Protein AF-S7XR28-F1 (afdb_monomer)

Mean predicted aligned error: 12.22 Å

Radius of gyration: 24.87 Å; Cα contacts (8 Å, |Δi|>4): 225; chains: 1; bounding box: 65×62×61 Å

Nearest PDB structures (foldseek):
  4mj7-assembly1_B  TM=8.129E-01  e=1.538E-07  Saccharomyces cerevisiae S288C
  4mj7-assembly1_A  TM=7.698E-01  e=1.196E-07  Saccharomyces cerevisiae S288C
  7d5s-assembly1_5K  TM=8.522E-01  e=2.331E-05  Saccharomyces cerevisiae S288C
  5yz4-assembly1_A  TM=8.066E-01  e=1.245E-05  Schizosaccharomyces pombe 972h-
  6zqe-assembly1_UX  TM=6.258E-01  e=3.547E-06  Saccharomyces cerevisiae S288C

Foldseek 3Di:
DPPDLLVVLVVVLVCCCPPPVQDPPAEAEEALVLLVVCLVLVPDPVQVCSSNVHHYQAEYEPQRVVVSLVVVLPVVVVVVVVVVVVVVPVPDDDDDDDDDDDDDDDDDDDDDDDDDDDDDDDDDDDDDDDDDPDDPPVVVVVSNVVSVVVLVVRVCSVRYHYDYDDDDPDDSLVVVCVVCDQANPVNYAYEDADPVSVVVCLVGAFHWYWYCDPNDIHIHTDHDPPD

Organism: Spraguea lophii (strain 42_110) (NCBI:txid1358809)

pLDDT: mean 80.05, std 19.62, range [37.62, 98.31]

Structure (mmCIF, N/CA/C/O backbone):
data_AF-S7XR28-F1
#
_entry.id   AF-S7XR28-F1
#
loop_
_atom_site.group_PDB
_atom_site.id
_atom_site.type_symbol
_atom_site.label_atom_id
_atom_site.label_alt_id
_atom_site.label_comp_id
_atom_site.label_asym_id
_atom_site.label_entity_id
_atom_site.label_seq_id
_atom_site.pdbx_PDB_ins_code
_atom_site.Cartn_x
_atom_site.Cartn_y
_atom_site.Cartn_z
_atom_site.occupancy
_atom_site.B_iso_or_equiv
_atom_site.auth_seq_id
_atom_site.auth_comp_id
_atom_site.auth_asym_id
_atom_site.auth_atom_id
_atom_site.pdbx_PDB_model_num
ATOM 1 N N . MET A 1 1 ? -21.502 20.217 -9.660 1.00 60.03 1 MET A N 1
ATOM 2 C CA . MET A 1 1 ? -21.736 18.873 -9.069 1.00 60.03 1 MET A CA 1
ATOM 3 C C . MET A 1 1 ? -20.412 18.122 -8.922 1.00 60.03 1 MET A C 1
ATOM 5 O O . MET A 1 1 ? -19.723 17.939 -9.918 1.00 60.03 1 MET A O 1
ATOM 9 N N . ARG A 1 2 ? -20.015 17.695 -7.711 1.00 62.03 2 ARG A N 1
ATOM 10 C CA . ARG A 1 2 ? -18.803 16.867 -7.526 1.00 62.03 2 ARG A CA 1
ATOM 11 C C . ARG A 1 2 ? -19.059 15.470 -8.099 1.00 62.03 2 ARG A C 1
ATOM 13 O O . ARG A 1 2 ? -20.014 14.808 -7.703 1.00 62.03 2 ARG A O 1
ATOM 20 N N . ALA A 1 3 ? -18.224 15.016 -9.032 1.00 70.56 3 ALA A N 1
ATOM 21 C CA . ALA A 1 3 ? -18.349 13.674 -9.593 1.00 70.56 3 ALA A CA 1
ATOM 22 C C . ALA A 1 3 ? -18.268 12.607 -8.484 1.00 70.56 3 ALA A C 1
ATOM 24 O O . ALA A 1 3 ? -17.429 12.683 -7.586 1.00 70.56 3 ALA A O 1
ATOM 25 N N . ASN A 1 4 ? -19.133 11.592 -8.556 1.00 87.69 4 ASN A N 1
ATOM 26 C CA . ASN A 1 4 ? -19.178 10.521 -7.564 1.00 87.69 4 ASN A CA 1
ATOM 27 C C . ASN A 1 4 ? -17.846 9.739 -7.563 1.00 87.69 4 ASN A C 1
ATOM 29 O O . ASN A 1 4 ? -17.527 9.043 -8.533 1.00 87.69 4 ASN A O 1
ATOM 33 N N . LYS A 1 5 ? -17.073 9.839 -6.471 1.00 84.06 5 LYS A N 1
ATOM 34 C CA . LYS A 1 5 ? -15.751 9.202 -6.299 1.00 84.06 5 LYS A CA 1
ATOM 35 C C . LYS A 1 5 ? -15.780 7.697 -6.596 1.00 84.06 5 LYS A C 1
ATOM 37 O O . LYS A 1 5 ? -14.865 7.174 -7.226 1.00 84.06 5 LYS A O 1
ATOM 42 N N . LYS A 1 6 ? -16.874 7.008 -6.244 1.00 85.88 6 LYS A N 1
ATOM 43 C CA . LYS A 1 6 ? -17.069 5.578 -6.537 1.00 85.88 6 LYS A CA 1
ATOM 44 C C . LYS A 1 6 ? -17.102 5.307 -8.044 1.00 85.88 6 LYS A C 1
ATOM 46 O O . LYS A 1 6 ? -16.527 4.329 -8.513 1.00 85.88 6 LYS A O 1
ATOM 51 N N . LYS A 1 7 ? -17.737 6.187 -8.827 1.00 90.44 7 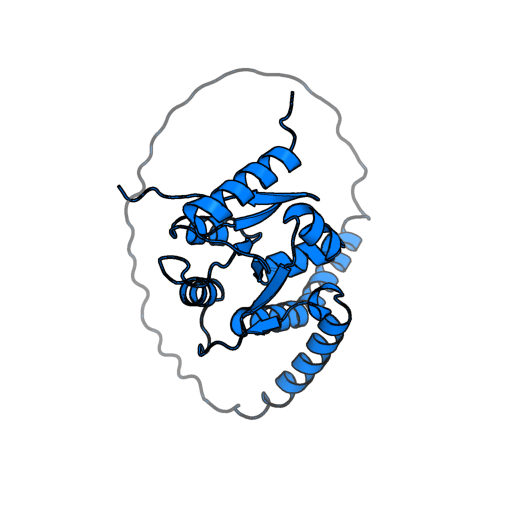LYS A N 1
ATOM 52 C CA . LYS A 1 7 ? -17.776 6.093 -10.298 1.00 90.44 7 LYS A CA 1
ATOM 53 C C . LYS A 1 7 ? -16.380 6.291 -10.894 1.00 90.44 7 LYS A C 1
ATOM 55 O O . LYS A 1 7 ? -16.026 5.574 -11.824 1.00 90.44 7 LYS A O 1
ATOM 60 N N . GLN A 1 8 ? -15.583 7.212 -10.348 1.00 90.06 8 GLN A N 1
ATOM 61 C CA . GLN A 1 8 ? -14.195 7.420 -10.778 1.00 90.06 8 GLN A CA 1
ATOM 62 C C . GLN A 1 8 ? -13.317 6.197 -10.482 1.00 90.06 8 GLN A C 1
ATOM 64 O O . GLN A 1 8 ? -12.656 5.705 -11.393 1.00 90.06 8 GLN A O 1
ATOM 69 N N . ALA A 1 9 ? -13.383 5.652 -9.263 1.00 89.50 9 ALA A N 1
ATOM 70 C CA . ALA A 1 9 ? -12.661 4.434 -8.896 1.00 89.50 9 ALA A CA 1
ATOM 71 C C . ALA A 1 9 ? -13.036 3.254 -9.809 1.00 89.50 9 ALA A C 1
ATOM 73 O O . ALA A 1 9 ? -12.156 2.596 -10.352 1.00 89.50 9 ALA A O 1
ATOM 74 N N . ASN A 1 10 ? -14.331 3.054 -10.085 1.00 91.94 10 ASN A N 1
ATOM 75 C CA . ASN A 1 10 ? -14.788 2.011 -11.009 1.00 91.94 10 ASN A CA 1
ATOM 76 C C . ASN A 1 10 ? -14.223 2.190 -12.422 1.00 91.94 10 ASN A C 1
ATOM 78 O O . ASN A 1 10 ? -13.729 1.230 -13.003 1.00 91.94 10 ASN A O 1
ATOM 82 N N . LYS A 1 11 ? -14.251 3.416 -12.963 1.00 93.31 11 LYS A N 1
ATOM 83 C CA . LYS A 1 11 ? -13.662 3.710 -14.278 1.00 93.31 11 LYS A CA 1
ATOM 84 C C . LYS A 1 11 ? -12.167 3.387 -14.307 1.00 93.31 11 LYS A C 1
ATOM 86 O O . LYS A 1 11 ? -11.684 2.855 -15.302 1.00 93.31 11 LYS A O 1
ATOM 91 N N . LEU A 1 12 ? -11.438 3.701 -13.236 1.00 92.94 12 LEU A N 1
ATOM 92 C CA . LEU A 1 12 ? -10.014 3.381 -13.124 1.00 92.94 12 LEU A CA 1
ATOM 93 C C . LEU A 1 12 ? -9.772 1.873 -13.042 1.00 92.94 12 LEU A C 1
ATOM 95 O O . LEU A 1 12 ? -8.905 1.375 -13.747 1.00 92.94 12 LEU A O 1
ATOM 99 N N . LEU A 1 13 ? -10.566 1.134 -12.267 1.00 93.69 13 LEU A N 1
ATOM 100 C CA . LEU A 1 13 ? -10.465 -0.326 -12.193 1.00 93.69 13 LEU A CA 1
ATOM 101 C C . LEU A 1 13 ? -10.760 -0.991 -13.538 1.00 93.69 13 LEU A C 1
ATOM 103 O O . LEU A 1 13 ? -10.038 -1.900 -13.931 1.00 93.69 13 LEU A O 1
ATOM 107 N N . THR A 1 14 ? -11.763 -0.517 -14.280 1.00 94.25 14 THR A N 1
ATOM 108 C CA . THR A 1 14 ? -12.022 -0.996 -15.645 1.00 94.25 14 THR A CA 1
ATOM 109 C C . THR A 1 14 ? -10.825 -0.726 -16.556 1.00 94.25 14 THR A C 1
ATOM 111 O O . THR A 1 14 ? -10.405 -1.618 -17.286 1.00 94.25 14 THR A O 1
ATOM 114 N N . LYS A 1 15 ? -10.211 0.464 -16.474 1.00 93.25 15 LYS A N 1
ATOM 115 C CA . LYS A 1 15 ? -8.981 0.768 -17.225 1.00 93.25 15 LYS A CA 1
ATOM 116 C C . LYS A 1 15 ? -7.821 -0.151 -16.833 1.00 93.25 15 LYS A C 1
ATOM 118 O O . LYS A 1 15 ? -7.116 -0.608 -17.721 1.00 93.25 15 LYS A O 1
ATOM 123 N N . LEU A 1 16 ? -7.640 -0.440 -15.543 1.00 93.12 16 LEU A N 1
ATOM 124 C CA . LEU A 1 16 ? -6.599 -1.354 -15.055 1.00 93.12 16 LEU A CA 1
ATOM 125 C C . LEU A 1 16 ? -6.784 -2.778 -15.574 1.00 93.12 16 LEU A C 1
ATOM 127 O O . LEU A 1 16 ? -5.810 -3.405 -15.981 1.00 93.12 16 LEU A O 1
ATOM 131 N N . LYS A 1 17 ? -8.028 -3.266 -15.584 1.00 93.69 17 LYS A N 1
ATOM 132 C CA . LYS A 1 17 ? -8.375 -4.583 -16.124 1.00 93.69 17 LYS A CA 1
ATOM 133 C C . LY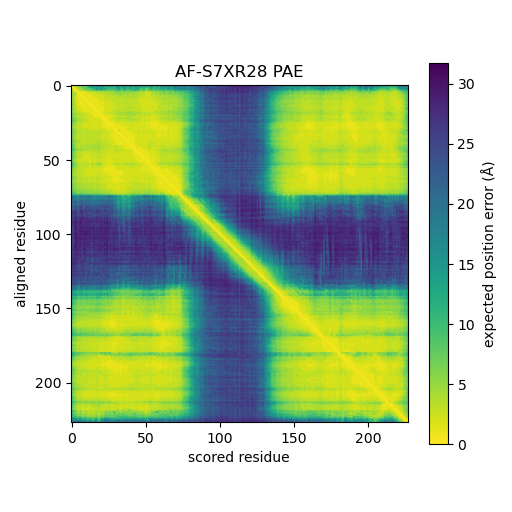S A 1 17 ? -8.088 -4.664 -17.622 1.00 93.69 17 LYS A C 1
ATOM 135 O O . LYS A 1 17 ? -7.420 -5.590 -18.049 1.00 93.69 17 LYS A O 1
ATOM 140 N N . LEU A 1 18 ? -8.551 -3.678 -18.395 1.00 93.62 18 LEU A N 1
ATOM 141 C CA . LEU A 1 18 ? -8.471 -3.709 -19.859 1.00 93.62 18 LEU A CA 1
ATOM 142 C C . LEU A 1 18 ? -7.080 -3.389 -20.417 1.00 93.62 18 LEU A C 1
ATOM 144 O O . LEU A 1 18 ? -6.700 -3.942 -21.438 1.00 93.62 18 LEU A O 1
ATOM 148 N N . LYS A 1 19 ? -6.343 -2.455 -19.804 1.00 91.25 19 LYS A N 1
ATOM 149 C CA . LYS A 1 19 ? -5.056 -1.977 -20.345 1.00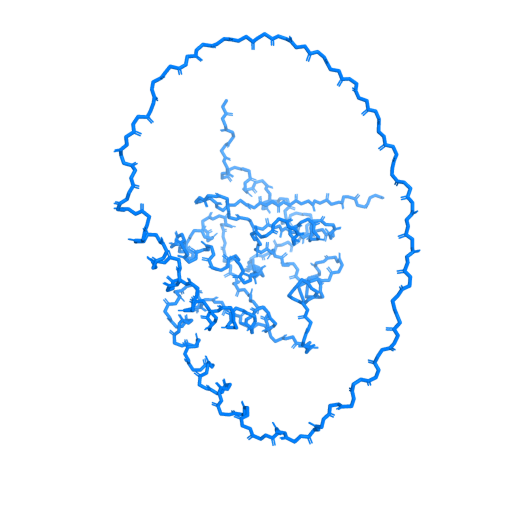 91.25 19 LYS A CA 1
ATOM 150 C C . LYS A 1 19 ? -3.837 -2.629 -19.711 1.00 91.25 19 LYS A C 1
ATOM 152 O O . LYS A 1 19 ? -2.743 -2.528 -20.255 1.00 91.25 19 LYS A O 1
ATOM 157 N N . CYS A 1 20 ? -3.987 -3.166 -18.506 1.00 90.25 20 CYS A N 1
ATOM 158 C CA . CYS A 1 20 ? -2.857 -3.618 -17.709 1.00 90.25 20 CYS A CA 1
ATOM 159 C C . CYS A 1 20 ? -3.062 -5.025 -17.141 1.00 90.25 20 CYS A C 1
ATOM 161 O O . CYS A 1 20 ? -2.244 -5.434 -16.321 1.00 90.25 20 CYS A O 1
ATOM 163 N N . ASP A 1 21 ? -4.105 -5.751 -17.549 1.00 94.12 21 ASP A N 1
ATOM 164 C CA . ASP A 1 21 ? -4.387 -7.141 -17.156 1.00 94.12 21 ASP A CA 1
ATOM 165 C C . ASP A 1 21 ? -4.419 -7.364 -15.639 1.00 94.12 21 ASP A C 1
ATOM 167 O O . ASP A 1 21 ? -3.962 -8.383 -15.121 1.00 94.12 21 ASP A O 1
ATOM 171 N N . PHE A 1 22 ? -4.912 -6.381 -14.883 1.00 95.69 22 PHE A N 1
ATOM 172 C CA . PHE A 1 22 ? -5.090 -6.555 -13.444 1.00 95.69 22 PHE A CA 1
ATOM 173 C C . PHE A 1 22 ? -6.284 -7.467 -13.176 1.00 95.69 22 PHE A C 1
ATOM 175 O O . PHE A 1 22 ? -7.425 -7.095 -13.449 1.00 95.69 22 PHE A O 1
ATOM 182 N N . THR A 1 23 ? -6.038 -8.620 -12.563 1.00 95.38 23 THR A N 1
ATOM 183 C CA . THR A 1 23 ? -7.079 -9.560 -12.140 1.00 95.38 23 THR A CA 1
ATOM 184 C C . THR A 1 23 ? -7.150 -9.660 -10.612 1.00 95.38 23 THR A C 1
ATOM 186 O O . THR A 1 23 ? -6.137 -9.473 -9.930 1.00 95.38 23 THR A O 1
ATOM 189 N N . PRO A 1 24 ? -8.334 -9.936 -10.035 1.00 95.50 24 PRO A N 1
ATOM 190 C CA . PRO A 1 24 ? -8.438 -10.328 -8.634 1.00 95.50 24 PRO A CA 1
ATOM 191 C C . PRO A 1 24 ? -7.684 -11.649 -8.355 1.00 95.50 24 PRO A C 1
ATOM 193 O O . PRO A 1 24 ? -7.636 -12.503 -9.242 1.00 95.50 24 PRO A O 1
ATOM 196 N N . PRO A 1 25 ? -7.129 -11.847 -7.143 1.00 97.31 25 PRO A N 1
ATOM 197 C CA . PRO A 1 25 ? -7.069 -10.877 -6.053 1.00 97.31 25 PRO A CA 1
ATOM 198 C C . PRO A 1 25 ? -6.072 -9.744 -6.349 1.00 97.31 25 PRO A C 1
ATOM 200 O O . PRO A 1 25 ? -4.923 -9.982 -6.727 1.00 97.31 25 PRO A O 1
ATOM 203 N N . PHE A 1 26 ? -6.493 -8.495 -6.136 1.00 97.38 26 PHE A N 1
ATOM 204 C CA . PHE A 1 26 ? -5.641 -7.329 -6.369 1.00 97.38 26 PHE A CA 1
ATOM 205 C C . PHE A 1 26 ? -4.502 -7.295 -5.349 1.00 97.38 26 PHE A C 1
ATOM 207 O O . PHE A 1 26 ? -4.737 -7.308 -4.141 1.00 97.38 26 PHE A O 1
ATOM 214 N N . LYS A 1 27 ? -3.258 -7.228 -5.828 1.00 97.88 27 LYS A N 1
ATOM 215 C CA . LYS A 1 27 ? -2.064 -7.208 -4.976 1.00 97.88 27 LYS A CA 1
ATOM 216 C C . LYS A 1 27 ? -1.755 -5.772 -4.560 1.00 97.88 27 LYS A C 1
ATOM 218 O O . LYS A 1 27 ? -1.250 -4.995 -5.369 1.00 97.88 27 LYS A O 1
ATOM 223 N N . LEU A 1 28 ? -2.062 -5.422 -3.316 1.00 97.94 28 LEU A N 1
ATOM 224 C CA . LEU A 1 28 ? -1.816 -4.097 -2.757 1.00 97.94 28 LEU A CA 1
ATOM 225 C C . LEU A 1 28 ? -0.522 -4.115 -1.938 1.00 97.94 28 LEU A C 1
ATOM 227 O O . LEU A 1 28 ? -0.481 -4.669 -0.843 1.00 97.94 28 LEU A O 1
ATOM 231 N N . LEU A 1 29 ? 0.526 -3.515 -2.491 1.00 98.12 29 LEU A N 1
ATOM 232 C CA . LEU A 1 29 ? 1.837 -3.369 -1.881 1.00 98.12 29 LEU A CA 1
ATOM 233 C C . LEU A 1 29 ? 1.851 -2.119 -0.988 1.00 98.12 29 LEU A C 1
ATOM 235 O O . LEU A 1 29 ? 1.708 -1.003 -1.481 1.00 98.12 29 LEU A O 1
ATOM 239 N N . LEU A 1 30 ? 1.963 -2.311 0.321 1.00 97.75 30 LEU A N 1
ATOM 240 C CA . LEU A 1 30 ? 1.797 -1.276 1.338 1.00 97.75 30 LEU A CA 1
ATOM 241 C C . LEU A 1 30 ? 3.144 -0.719 1.793 1.00 97.75 30 LEU A C 1
ATOM 243 O O . LEU A 1 30 ? 4.063 -1.473 2.112 1.00 97.75 30 LEU A O 1
ATOM 247 N N . TYR A 1 31 ? 3.222 0.603 1.866 1.00 96.75 31 TYR A N 1
ATOM 248 C CA . TYR A 1 31 ? 4.323 1.325 2.490 1.00 96.75 31 TYR A CA 1
ATOM 249 C C . TYR A 1 31 ? 4.075 1.490 4.004 1.00 96.75 31 TYR A C 1
ATOM 251 O O . TYR A 1 31 ? 2.926 1.454 4.456 1.00 96.75 31 TYR A O 1
ATOM 259 N N . SER A 1 32 ? 5.135 1.659 4.800 1.00 95.44 32 SER A N 1
ATOM 260 C CA . SER A 1 32 ? 5.049 1.738 6.272 1.00 95.44 32 SER A CA 1
ATOM 261 C C . SER A 1 32 ? 4.156 2.889 6.759 1.00 95.44 32 SER A C 1
ATOM 263 O O . SER A 1 32 ? 3.255 2.688 7.577 1.00 95.44 32 SER A O 1
ATOM 265 N N . ASP A 1 33 ? 4.334 4.082 6.191 1.00 94.81 33 ASP A N 1
ATOM 266 C CA . ASP A 1 33 ? 3.545 5.287 6.481 1.00 94.81 33 ASP A CA 1
ATOM 267 C C . ASP A 1 33 ? 2.049 5.125 6.155 1.00 94.81 33 ASP A C 1
ATOM 269 O O . ASP A 1 33 ? 1.172 5.642 6.853 1.00 94.81 33 ASP A O 1
ATOM 273 N N . PHE A 1 34 ? 1.741 4.377 5.099 1.00 96.44 34 PHE A N 1
ATOM 274 C CA . PHE A 1 34 ? 0.383 4.104 4.666 1.00 96.44 34 PHE A CA 1
ATOM 275 C C . PHE A 1 34 ? -0.356 3.232 5.685 1.00 96.44 34 PHE A C 1
ATOM 277 O O . PHE A 1 34 ? -1.507 3.528 6.012 1.00 96.44 34 PHE A O 1
ATOM 284 N N . ILE A 1 35 ? 0.313 2.222 6.253 1.00 95.00 35 ILE A N 1
ATOM 285 C CA . ILE A 1 35 ? -0.259 1.375 7.309 1.00 95.00 35 ILE A CA 1
ATOM 286 C C . ILE A 1 35 ? -0.548 2.191 8.570 1.00 95.00 35 ILE A C 1
ATOM 288 O O . ILE A 1 35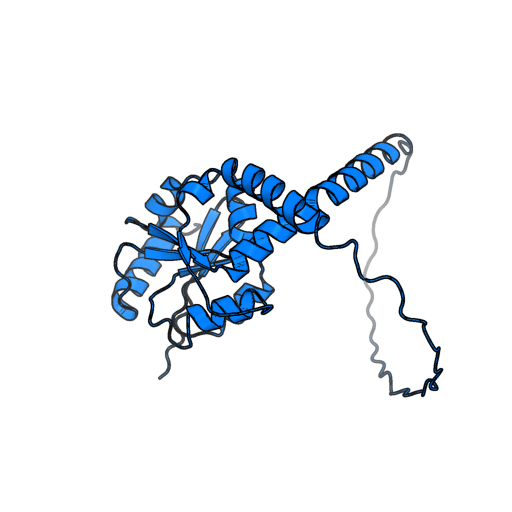 ? -1.658 2.111 9.097 1.00 95.00 35 ILE A O 1
ATOM 292 N N . LEU A 1 36 ? 0.398 3.030 9.008 1.00 93.19 36 LEU A N 1
ATOM 293 C CA . LEU A 1 36 ? 0.197 3.915 10.163 1.00 93.19 36 LEU A CA 1
ATOM 294 C C . LEU A 1 36 ? -1.030 4.808 9.978 1.00 93.19 36 LEU A C 1
ATOM 296 O O . LEU A 1 36 ? -1.849 4.966 10.885 1.00 93.19 36 LEU A O 1
ATOM 300 N N . LYS A 1 37 ? -1.196 5.367 8.777 1.00 94.75 37 LYS A N 1
ATOM 301 C CA . LYS A 1 37 ? -2.326 6.249 8.482 1.00 94.75 37 LYS A CA 1
ATOM 302 C C . LYS A 1 37 ? -3.657 5.500 8.415 1.00 94.75 37 LYS A C 1
ATOM 304 O O . LYS A 1 37 ? -4.670 6.040 8.856 1.00 94.75 37 LYS A O 1
ATOM 309 N N . ILE A 1 38 ? -3.672 4.275 7.888 1.00 95.19 38 ILE A N 1
ATOM 310 C CA . ILE A 1 38 ? -4.860 3.410 7.901 1.00 95.19 38 ILE A CA 1
ATOM 311 C C . ILE A 1 38 ? -5.285 3.099 9.331 1.00 95.19 38 ILE A C 1
ATOM 313 O O . ILE A 1 38 ? -6.469 3.243 9.648 1.00 95.19 38 ILE A O 1
ATOM 317 N N . GLU A 1 39 ? -4.334 2.703 10.176 1.00 92.75 39 GLU A N 1
ATOM 318 C CA . GLU A 1 39 ? -4.610 2.343 11.563 1.00 92.75 39 GLU A CA 1
ATOM 319 C C . GLU A 1 39 ? -5.129 3.548 12.348 1.00 92.75 39 GLU A C 1
ATOM 321 O O . GLU A 1 39 ? -6.183 3.466 12.979 1.00 92.75 39 GLU A O 1
ATOM 326 N N . LYS A 1 40 ? -4.483 4.713 12.198 1.00 92.69 40 LYS A N 1
ATOM 327 C CA . LYS A 1 40 ? -4.943 5.975 12.801 1.00 92.69 40 LYS A CA 1
ATOM 328 C C . LYS A 1 40 ? -6.387 6.315 12.417 1.00 92.69 40 LYS A C 1
ATOM 330 O O . LYS A 1 40 ? -7.121 6.900 13.206 1.00 92.69 40 LYS A O 1
ATOM 335 N N . GLN A 1 41 ? -6.815 5.940 11.212 1.00 94.75 41 GLN A N 1
ATOM 336 C CA . GLN A 1 41 ? -8.173 6.173 10.714 1.00 94.75 41 GLN A CA 1
ATOM 337 C C . GLN A 1 41 ? -9.128 4.993 10.911 1.00 94.75 41 GLN A C 1
ATOM 339 O O . GLN A 1 41 ? -10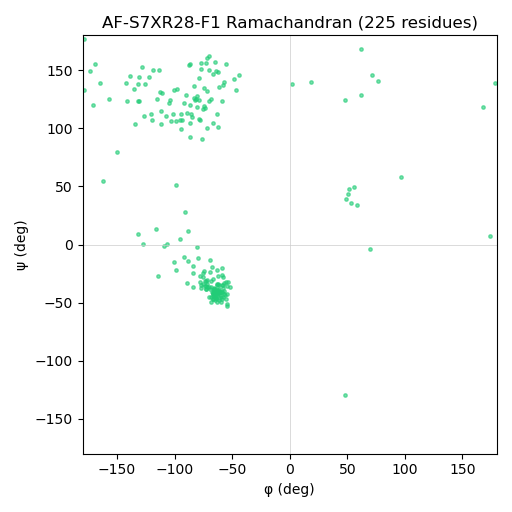.257 5.044 10.414 1.00 94.75 41 GLN A O 1
ATOM 344 N N . LYS A 1 42 ? -8.681 3.929 11.592 1.00 93.94 42 LYS A N 1
ATOM 345 C CA . LYS A 1 42 ? -9.446 2.707 11.870 1.00 93.94 42 LYS A CA 1
ATOM 346 C C . LYS A 1 42 ? -10.122 2.135 10.615 1.00 93.94 42 LYS A C 1
ATOM 348 O O . LYS A 1 42 ? -11.273 1.695 10.656 1.00 93.94 42 LYS A O 1
ATOM 353 N N . LYS A 1 43 ? -9.441 2.174 9.458 1.00 93.75 43 LYS A N 1
ATOM 354 C CA . LYS A 1 43 ? -10.015 1.654 8.205 1.00 93.75 43 LYS A CA 1
ATOM 355 C C . LYS A 1 43 ? -9.996 0.131 8.203 1.00 93.75 43 LYS A C 1
ATOM 357 O O . LYS A 1 43 ? -8.941 -0.492 8.170 1.00 93.75 43 LYS A O 1
ATOM 362 N N . SER A 1 44 ? -11.183 -0.464 8.170 1.00 93.38 44 SER A N 1
ATOM 363 C CA . SER A 1 44 ? -11.341 -1.913 8.064 1.00 93.38 44 SER A CA 1
ATOM 364 C C . SER A 1 44 ? -10.989 -2.430 6.666 1.00 93.38 44 SER A C 1
ATOM 366 O O . SER A 1 44 ? -11.132 -1.718 5.664 1.00 93.38 44 SER A O 1
ATOM 368 N N . LEU A 1 45 ? -10.628 -3.716 6.584 1.00 92.62 45 LEU A N 1
ATOM 369 C CA . LEU A 1 45 ? -10.385 -4.429 5.323 1.00 92.62 45 LEU A CA 1
ATOM 370 C C . LEU A 1 45 ? -11.576 -4.326 4.349 1.00 92.62 45 LEU A C 1
ATOM 372 O O . LEU A 1 45 ? -11.394 -4.254 3.132 1.00 92.62 45 LEU A O 1
ATOM 376 N N . TYR A 1 46 ? -12.799 -4.248 4.882 1.00 93.88 46 TYR A N 1
ATOM 377 C CA . TYR A 1 46 ? -14.023 -4.069 4.100 1.00 93.88 46 TYR A CA 1
ATOM 378 C C . TYR A 1 46 ? -14.005 -2.789 3.252 1.00 93.88 46 TYR A C 1
ATOM 380 O O . TYR A 1 46 ? -14.485 -2.791 2.119 1.00 93.88 46 TYR A O 1
ATOM 388 N N . THR A 1 47 ? -13.386 -1.712 3.750 1.00 93.19 47 THR A N 1
ATOM 389 C CA . THR A 1 47 ? -13.250 -0.451 3.001 1.00 93.19 47 THR A CA 1
ATOM 390 C C . THR A 1 47 ? -12.499 -0.673 1.688 1.00 93.19 47 THR A C 1
ATOM 392 O O . THR A 1 47 ? -12.897 -0.157 0.644 1.00 93.19 47 THR A O 1
ATOM 395 N N . PHE A 1 48 ? -11.445 -1.491 1.722 1.00 93.94 48 PHE A N 1
ATOM 396 C CA . PHE A 1 48 ? -10.688 -1.852 0.532 1.00 93.94 48 PHE A CA 1
ATOM 397 C C . PHE A 1 48 ? -11.535 -2.729 -0.394 1.00 93.94 48 PHE A C 1
ATOM 399 O O . PHE A 1 48 ? -11.678 -2.397 -1.568 1.00 93.94 48 PHE A O 1
ATOM 406 N N . LYS A 1 49 ? -12.175 -3.789 0.122 1.00 93.50 49 LYS A N 1
ATOM 407 C CA . LYS A 1 49 ? -13.041 -4.672 -0.687 1.00 93.50 49 LYS A CA 1
ATOM 408 C C . LYS A 1 49 ? -14.135 -3.892 -1.428 1.00 93.50 49 LYS A C 1
ATOM 410 O O . LYS A 1 49 ? -14.350 -4.107 -2.619 1.00 93.50 49 LYS A O 1
ATOM 415 N N . SER A 1 50 ? -14.764 -2.928 -0.754 1.00 93.19 50 SER A N 1
ATOM 416 C CA . SER A 1 50 ? -15.771 -2.035 -1.342 1.00 93.19 50 SER A CA 1
ATOM 417 C C . SER A 1 50 ? -15.201 -1.139 -2.450 1.00 93.19 50 SER A C 1
ATOM 419 O O . SER A 1 50 ? -15.854 -0.926 -3.476 1.00 93.19 50 SER A O 1
ATOM 421 N N . LEU A 1 51 ? -13.967 -0.648 -2.283 1.00 94.19 51 LEU A N 1
ATOM 422 C CA . LEU A 1 51 ? -13.283 0.171 -3.284 1.00 94.19 51 LEU A CA 1
ATOM 423 C C . LEU A 1 51 ? -12.915 -0.632 -4.539 1.00 94.19 51 LEU A C 1
ATOM 425 O O . LEU A 1 51 ? -13.139 -0.144 -5.644 1.00 94.19 51 LEU A O 1
ATOM 429 N N . PHE A 1 52 ? -12.364 -1.839 -4.377 1.00 94.06 52 PHE A N 1
ATOM 430 C CA . PHE A 1 52 ? -11.856 -2.660 -5.485 1.00 94.06 52 PHE A CA 1
ATOM 431 C C . PHE A 1 52 ? -12.903 -3.584 -6.121 1.00 94.06 52 PHE A C 1
ATOM 433 O O . PHE A 1 52 ? -12.671 -4.089 -7.220 1.00 94.06 52 PHE A O 1
ATOM 440 N N . LYS A 1 53 ? -14.058 -3.786 -5.467 1.00 93.06 53 LYS A N 1
ATOM 441 C CA . LYS A 1 53 ? -15.116 -4.723 -5.893 1.00 93.06 53 LYS A CA 1
ATOM 442 C C . LYS A 1 53 ? -14.572 -6.123 -6.197 1.00 93.06 53 LYS A C 1
ATOM 444 O O . LYS A 1 53 ? -14.896 -6.724 -7.220 1.00 93.06 53 LYS A O 1
ATOM 449 N N . GLY A 1 54 ? -13.689 -6.605 -5.338 1.00 92.75 54 GLY A N 1
ATOM 450 C CA . GLY A 1 54 ? -13.039 -7.896 -5.492 1.00 92.75 54 GLY A CA 1
ATOM 451 C C . GLY A 1 54 ? -12.107 -8.176 -4.329 1.00 92.75 54 GLY A C 1
ATOM 452 O O . GLY A 1 54 ? -11.930 -7.332 -3.443 1.00 92.75 54 GLY A O 1
ATOM 453 N N . ASP A 1 55 ? -11.515 -9.363 -4.352 1.00 95.62 55 ASP A N 1
ATOM 454 C CA . ASP A 1 55 ? -10.557 -9.766 -3.337 1.00 95.62 55 ASP A CA 1
ATOM 455 C C . ASP A 1 55 ? -9.249 -8.999 -3.460 1.00 95.62 55 ASP A C 1
ATOM 457 O O . ASP A 1 55 ? -8.843 -8.550 -4.537 1.00 95.62 55 ASP A O 1
ATOM 461 N N . ILE A 1 56 ? -8.600 -8.822 -2.315 1.00 97.31 56 ILE A N 1
ATOM 462 C CA . ILE A 1 56 ? -7.398 -8.012 -2.178 1.00 97.31 56 ILE A CA 1
ATOM 463 C C . ILE A 1 56 ? -6.417 -8.786 -1.325 1.00 97.31 56 ILE A C 1
ATOM 465 O O . ILE A 1 56 ? -6.769 -9.293 -0.261 1.00 97.31 56 ILE A O 1
ATOM 469 N N . ARG A 1 57 ? -5.176 -8.824 -1.792 1.00 97.94 57 ARG A N 1
ATOM 470 C CA . ARG A 1 57 ? -4.038 -9.364 -1.067 1.00 97.94 57 ARG A CA 1
ATOM 471 C C . ARG A 1 57 ? -3.167 -8.198 -0.626 1.00 97.94 57 ARG A C 1
ATOM 473 O O . ARG A 1 57 ? -2.572 -7.525 -1.468 1.00 97.94 57 ARG A O 1
ATOM 480 N N . LEU A 1 58 ? -3.136 -7.941 0.677 1.00 97.94 58 LEU A N 1
ATOM 481 C CA . LEU A 1 58 ? -2.271 -6.925 1.270 1.00 97.94 58 LEU A CA 1
ATOM 482 C C . LEU A 1 58 ? -0.866 -7.505 1.414 1.00 97.94 58 LEU A C 1
ATOM 484 O O . LEU A 1 58 ? -0.703 -8.594 1.956 1.00 97.94 58 LEU A O 1
ATOM 488 N N . ILE A 1 59 ? 0.139 -6.802 0.907 1.00 98.31 59 ILE A N 1
ATOM 489 C CA . ILE A 1 59 ? 1.526 -7.266 0.880 1.00 98.31 59 ILE A CA 1
ATOM 490 C C . ILE A 1 59 ? 2.415 -6.143 1.399 1.00 98.31 59 ILE A C 1
ATOM 492 O O . ILE A 1 59 ? 2.244 -4.995 1.004 1.00 98.31 59 ILE A O 1
ATOM 496 N N . MET A 1 60 ? 3.400 -6.463 2.229 1.00 97.75 60 MET A N 1
ATOM 497 C CA . MET A 1 60 ? 4.464 -5.538 2.614 1.00 97.75 60 MET A CA 1
ATOM 498 C C . MET A 1 60 ? 5.824 -6.217 2.450 1.00 97.75 60 MET A C 1
ATOM 500 O O . MET A 1 60 ? 5.949 -7.420 2.655 1.00 97.75 60 MET A O 1
ATOM 504 N N . THR A 1 61 ? 6.853 -5.479 2.041 1.00 97.81 61 THR A N 1
ATOM 505 C CA . THR A 1 61 ? 8.207 -6.041 1.910 1.00 97.81 61 THR A CA 1
ATOM 506 C C . THR A 1 61 ? 8.877 -6.190 3.275 1.00 97.81 61 THR A C 1
ATOM 508 O O . THR A 1 61 ? 8.558 -5.454 4.209 1.00 97.81 61 THR A O 1
ATOM 511 N N . LYS A 1 62 ? 9.852 -7.103 3.393 1.00 96.06 62 LYS A N 1
ATOM 512 C CA . LYS A 1 62 ? 10.662 -7.248 4.617 1.00 96.06 62 LYS A CA 1
ATOM 513 C C . LYS A 1 62 ? 11.366 -5.936 5.001 1.00 96.06 62 LYS A C 1
ATOM 515 O O . LYS A 1 62 ? 11.367 -5.586 6.173 1.00 96.06 62 LYS A O 1
ATOM 520 N N . CYS A 1 63 ? 11.895 -5.172 4.038 1.00 96.19 63 CYS A N 1
ATOM 521 C CA . CYS A 1 63 ? 12.511 -3.868 4.323 1.00 96.19 63 CYS A CA 1
ATOM 522 C C . CYS A 1 63 ? 11.508 -2.867 4.924 1.00 96.19 63 CYS A C 1
ATOM 524 O O . CYS A 1 63 ? 11.815 -2.245 5.939 1.00 96.19 63 CYS A O 1
ATOM 526 N N . CYS A 1 64 ? 10.301 -2.752 4.354 1.00 95.75 64 CYS A N 1
ATOM 527 C CA . CYS A 1 64 ? 9.255 -1.880 4.902 1.00 95.75 64 CYS A CA 1
ATOM 528 C C . CYS A 1 64 ? 8.762 -2.350 6.272 1.00 95.75 64 CYS A C 1
ATOM 530 O O . CYS A 1 64 ? 8.548 -1.532 7.160 1.00 95.75 64 CYS A O 1
ATOM 532 N N . TYR A 1 65 ? 8.636 -3.664 6.468 1.00 95.50 65 TYR A N 1
ATOM 533 C CA . TYR A 1 65 ? 8.307 -4.247 7.767 1.00 95.50 65 TYR A CA 1
ATOM 534 C C . TYR A 1 65 ? 9.348 -3.893 8.832 1.00 95.50 65 TYR A C 1
ATOM 536 O O . TYR A 1 65 ? 9.002 -3.396 9.900 1.00 95.50 65 TYR A O 1
ATOM 544 N N . ASN A 1 66 ? 10.630 -4.093 8.526 1.00 93.25 66 ASN A N 1
ATOM 545 C CA . ASN A 1 66 ? 11.720 -3.808 9.452 1.00 93.25 66 ASN A CA 1
ATOM 546 C C . ASN A 1 66 ? 11.783 -2.320 9.800 1.00 93.25 66 ASN A C 1
ATOM 548 O O . ASN A 1 66 ? 11.986 -1.969 10.959 1.00 93.25 66 ASN A O 1
ATOM 552 N N . LYS A 1 67 ? 11.584 -1.432 8.819 1.00 93.12 67 LYS A N 1
ATOM 553 C CA . LYS A 1 67 ? 11.511 0.001 9.107 1.00 93.12 67 LYS A CA 1
ATOM 554 C C . LYS A 1 67 ? 10.299 0.342 9.972 1.00 93.12 67 LYS A C 1
ATOM 556 O O . LYS A 1 67 ? 10.460 1.048 10.958 1.00 93.12 67 LYS A O 1
ATOM 561 N N . PHE A 1 68 ? 9.130 -0.218 9.674 1.00 93.50 68 PHE A N 1
ATOM 562 C CA . PHE A 1 68 ? 7.937 -0.037 10.497 1.00 93.50 68 PHE A CA 1
ATOM 563 C C . PHE A 1 68 ? 8.187 -0.434 11.964 1.00 93.50 68 PHE A C 1
ATOM 565 O O . PHE A 1 68 ? 7.879 0.337 12.868 1.00 93.50 68 PHE A O 1
ATOM 572 N N . ILE A 1 69 ? 8.805 -1.598 12.200 1.00 92.50 69 ILE A N 1
ATOM 573 C CA . ILE A 1 69 ? 9.235 -2.063 13.531 1.00 92.50 69 ILE A CA 1
ATOM 574 C C . ILE A 1 69 ? 10.138 -1.027 14.214 1.00 92.50 69 ILE A C 1
ATOM 576 O O . ILE A 1 69 ? 9.870 -0.627 15.348 1.00 92.50 69 ILE A O 1
ATOM 580 N N . LYS A 1 70 ? 11.182 -0.568 13.509 1.00 90.31 70 LYS A N 1
ATOM 581 C CA . LYS A 1 70 ? 12.147 0.417 14.020 1.00 90.31 70 LYS A CA 1
ATOM 582 C C . LYS A 1 70 ? 11.497 1.768 14.332 1.00 90.31 70 LYS A C 1
ATOM 584 O O . LYS A 1 70 ? 11.890 2.430 15.286 1.00 90.31 70 LYS A O 1
ATOM 589 N N . ASP A 1 71 ? 10.506 2.186 13.553 1.00 89.88 71 ASP A N 1
ATOM 590 C CA . ASP A 1 71 ? 9.795 3.445 13.781 1.00 89.88 71 ASP A CA 1
ATOM 591 C C . ASP A 1 71 ? 8.868 3.340 15.006 1.00 89.88 71 ASP A C 1
ATOM 593 O O . ASP A 1 71 ? 8.796 4.267 15.816 1.00 89.88 71 ASP A O 1
ATOM 597 N N . GLN A 1 72 ? 8.211 2.191 15.203 1.00 89.00 72 GLN A N 1
ATOM 598 C CA . GLN A 1 72 ? 7.365 1.943 16.377 1.00 89.00 72 GLN A CA 1
ATOM 599 C C . GLN A 1 72 ? 8.158 1.824 17.682 1.00 89.00 72 GLN A C 1
ATOM 601 O O . GLN A 1 72 ? 7.660 2.225 18.733 1.00 89.00 72 GLN A O 1
ATOM 606 N N . SER A 1 73 ? 9.392 1.316 17.642 1.00 86.06 73 SER A N 1
ATOM 607 C CA . SER A 1 73 ? 10.233 1.248 18.841 1.00 86.06 73 SER A CA 1
ATOM 608 C C . SER A 1 73 ? 10.740 2.628 19.285 1.00 86.06 73 SER A C 1
ATOM 610 O O . SER A 1 73 ? 10.881 2.871 20.484 1.00 86.06 73 SER A O 1
ATOM 612 N N . LYS A 1 74 ? 10.938 3.563 18.343 1.00 84.56 74 LYS A N 1
ATOM 613 C CA . LYS A 1 74 ? 11.376 4.945 18.618 1.00 84.56 74 LYS A CA 1
ATOM 614 C C . LYS A 1 74 ? 10.255 5.862 19.126 1.00 84.56 74 LYS A C 1
ATOM 616 O O . LYS A 1 74 ? 10.527 6.766 19.918 1.00 84.56 74 LYS A O 1
ATOM 621 N N . GLY A 1 75 ? 9.011 5.638 18.691 1.00 67.88 75 GLY A N 1
ATOM 622 C CA . GLY A 1 75 ? 7.861 6.524 18.940 1.00 67.88 75 GLY A CA 1
ATOM 623 C C . GLY A 1 75 ? 7.534 6.794 20.415 1.00 67.88 75 GLY A C 1
ATOM 624 O O . GLY A 1 75 ? 7.102 7.890 20.753 1.00 67.88 75 GLY A O 1
ATOM 625 N N . ASN A 1 76 ? 7.858 5.872 21.326 1.00 54.84 76 ASN A N 1
ATOM 626 C CA . ASN A 1 76 ? 7.570 6.051 22.756 1.00 54.84 76 ASN A CA 1
ATOM 627 C C . ASN A 1 76 ? 8.414 7.137 23.453 1.00 54.84 76 ASN A C 1
ATOM 629 O O . ASN A 1 76 ? 8.094 7.508 24.581 1.00 54.84 76 ASN A O 1
ATOM 633 N N . LYS A 1 77 ? 9.491 7.641 22.829 1.00 55.91 77 LYS A N 1
ATOM 634 C CA . LYS A 1 77 ? 10.308 8.716 23.424 1.00 55.91 77 LYS A CA 1
ATOM 635 C C . LYS A 1 77 ? 9.812 10.122 23.065 1.00 55.91 77 LYS A C 1
ATOM 637 O O . LYS A 1 77 ? 9.921 11.009 23.901 1.00 55.91 77 LYS A O 1
ATOM 642 N N . LYS A 1 78 ? 9.253 10.338 21.865 1.00 52.34 78 LYS A N 1
ATOM 643 C CA . LYS A 1 78 ? 8.834 11.683 21.416 1.00 52.34 78 LYS A CA 1
ATOM 644 C C . LYS A 1 78 ? 7.445 12.090 21.906 1.00 52.34 78 LYS A C 1
ATOM 646 O O . LYS A 1 78 ? 7.288 13.232 22.322 1.00 52.34 78 LYS A O 1
ATOM 651 N N . ASP A 1 79 ? 6.498 11.154 21.986 1.00 52.09 79 ASP A N 1
ATOM 652 C CA . ASP A 1 79 ? 5.153 11.459 22.501 1.00 52.09 79 ASP A CA 1
ATOM 653 C C . ASP A 1 79 ? 5.162 11.800 24.007 1.00 52.09 79 ASP A C 1
ATOM 655 O O . ASP A 1 79 ? 4.255 12.468 24.491 1.00 52.09 79 ASP A O 1
ATOM 659 N N . LYS A 1 80 ? 6.208 11.415 24.758 1.00 50.34 80 LYS A N 1
ATOM 660 C CA . LYS A 1 80 ? 6.414 11.899 26.137 1.00 50.34 80 LYS A CA 1
ATOM 661 C C . LYS A 1 80 ? 6.869 13.361 26.194 1.00 50.34 80 LYS A C 1
ATOM 663 O O . LYS A 1 80 ? 6.399 14.100 27.049 1.00 50.34 80 LYS A O 1
ATOM 668 N N . ILE A 1 81 ? 7.729 13.786 25.270 1.00 51.66 81 ILE A N 1
ATOM 669 C CA . ILE A 1 81 ? 8.312 15.137 25.270 1.00 51.66 81 ILE A CA 1
ATOM 670 C C . ILE A 1 81 ? 7.303 16.177 24.748 1.00 51.66 81 ILE A C 1
ATOM 672 O O . ILE A 1 81 ? 7.243 17.289 25.266 1.00 51.66 81 ILE A O 1
ATOM 676 N N . GLU A 1 82 ? 6.453 15.832 23.774 1.00 48.53 82 GLU A N 1
ATOM 677 C CA . GLU A 1 82 ? 5.411 16.756 23.287 1.00 48.53 82 GLU A CA 1
ATOM 678 C C . GLU A 1 82 ? 4.224 16.903 24.258 1.00 48.53 82 GLU A C 1
ATOM 680 O O . GLU A 1 82 ? 3.610 17.968 24.314 1.00 48.53 82 GLU A O 1
ATOM 685 N N . VAL A 1 83 ? 3.919 15.889 25.078 1.00 51.81 83 VAL A N 1
ATOM 686 C CA . VAL A 1 83 ? 2.880 16.004 26.121 1.00 51.81 83 VAL A CA 1
ATOM 687 C C . VAL A 1 83 ? 3.370 16.828 27.322 1.00 51.81 83 VAL A C 1
ATOM 689 O O . VAL A 1 83 ? 2.589 17.592 27.886 1.00 51.81 83 VAL A O 1
ATOM 692 N N . GLU A 1 84 ? 4.657 16.762 27.681 1.00 47.72 84 GLU A N 1
ATOM 693 C CA . GLU A 1 84 ? 5.231 17.610 28.741 1.00 47.72 84 GLU A CA 1
ATOM 694 C C . GLU A 1 84 ? 5.393 19.077 28.313 1.00 47.72 84 GLU A C 1
ATOM 696 O O . GLU A 1 84 ? 5.134 19.977 29.112 1.00 47.72 84 GLU A O 1
ATOM 701 N N . ASN A 1 85 ? 5.727 19.345 27.047 1.00 48.06 85 ASN A N 1
ATOM 702 C CA . ASN A 1 85 ? 5.864 20.722 26.563 1.00 48.06 85 ASN A CA 1
ATOM 703 C C . ASN A 1 85 ? 4.514 21.435 26.377 1.00 48.06 85 ASN A C 1
ATOM 705 O O . ASN A 1 85 ? 4.425 22.632 26.639 1.00 48.06 85 ASN A O 1
ATOM 709 N N . ASN A 1 86 ? 3.441 20.719 26.026 1.00 43.28 86 ASN A N 1
ATOM 710 C CA . ASN A 1 86 ? 2.105 21.321 25.920 1.00 43.28 86 ASN A CA 1
ATOM 711 C C . ASN A 1 86 ? 1.454 21.598 27.289 1.00 43.28 86 ASN A C 1
ATOM 713 O O . ASN A 1 86 ? 0.647 22.515 27.399 1.00 43.28 86 ASN A O 1
ATOM 717 N N . ASN A 1 87 ? 1.847 20.885 28.350 1.00 48.38 87 ASN A N 1
ATOM 718 C CA . ASN A 1 87 ? 1.393 21.182 29.715 1.00 48.38 87 ASN A CA 1
ATOM 719 C C . ASN A 1 87 ? 2.142 22.351 30.377 1.00 48.38 87 ASN A C 1
ATOM 721 O O . ASN A 1 87 ? 1.700 22.837 31.413 1.00 48.38 87 ASN A O 1
ATOM 725 N N . LYS A 1 88 ? 3.248 22.827 29.790 1.00 46.38 88 LYS A N 1
ATOM 726 C CA . LYS A 1 88 ? 4.001 23.990 30.291 1.00 46.38 88 LYS A CA 1
ATOM 727 C C . LYS A 1 88 ? 3.559 25.320 29.663 1.00 46.38 88 LYS A C 1
ATOM 729 O O . LYS A 1 88 ? 3.970 26.373 30.132 1.00 46.38 88 LYS A O 1
ATOM 734 N N . ILE A 1 89 ? 2.732 25.267 28.617 1.00 46.47 89 ILE A N 1
ATOM 735 C CA . ILE A 1 89 ? 2.265 26.443 27.862 1.00 46.47 89 ILE A CA 1
ATOM 736 C C . ILE A 1 89 ? 0.839 26.863 28.283 1.00 46.47 89 ILE A C 1
ATOM 738 O O . ILE A 1 89 ? 0.449 27.996 28.052 1.00 46.47 89 ILE A O 1
ATOM 742 N N . ILE A 1 90 ? 0.076 26.019 28.995 1.00 43.91 90 ILE A N 1
ATOM 743 C CA . ILE A 1 90 ? -1.307 26.326 29.444 1.00 43.91 90 ILE A CA 1
ATOM 744 C C . ILE A 1 90 ? -1.333 26.990 30.841 1.00 43.91 90 ILE A C 1
ATOM 746 O O . ILE A 1 90 ? -2.285 26.839 31.599 1.00 43.91 90 ILE A O 1
ATOM 750 N N . SER A 1 91 ? -0.284 27.716 31.234 1.00 47.66 91 SER A N 1
ATOM 751 C CA . SER A 1 91 ? -0.296 28.457 32.508 1.00 47.66 91 SER A CA 1
ATOM 752 C C . SER A 1 91 ? 0.051 29.932 32.405 1.00 47.66 91 SER A C 1
ATOM 754 O O . SER A 1 91 ? 0.038 30.584 33.437 1.00 47.66 91 SER A O 1
ATOM 756 N N . ASN A 1 92 ? 0.324 30.474 31.219 1.00 50.38 92 ASN A N 1
ATOM 757 C CA . ASN A 1 92 ? 0.544 31.906 31.049 1.00 50.38 92 ASN A CA 1
ATOM 758 C C . ASN A 1 92 ? -0.079 32.364 29.727 1.00 50.38 92 ASN A C 1
ATOM 760 O O . ASN A 1 92 ? 0.090 31.683 28.721 1.00 50.38 92 ASN A O 1
ATOM 764 N N . GLU A 1 93 ? -0.714 33.537 29.764 1.00 45.91 93 GLU A N 1
ATOM 765 C CA . GLU A 1 93 ? -1.162 34.355 28.621 1.00 45.91 93 GLU A CA 1
ATOM 766 C C . GLU A 1 93 ? -2.633 34.193 28.192 1.00 45.91 93 GLU A C 1
ATOM 768 O O . GLU A 1 93 ? -2.953 33.934 27.036 1.00 45.91 93 GLU A O 1
ATOM 773 N N . ASP A 1 94 ? -3.537 34.462 29.141 1.00 45.06 94 ASP A N 1
ATOM 774 C CA . ASP A 1 94 ? -4.726 35.277 28.865 1.00 45.06 94 ASP A CA 1
ATOM 775 C C . ASP A 1 94 ? -4.388 36.726 29.259 1.00 45.06 94 ASP A C 1
ATOM 777 O O . ASP A 1 94 ? -4.420 37.040 30.442 1.00 45.06 94 ASP A O 1
ATOM 781 N N . GLU A 1 95 ? -4.035 37.592 28.304 1.00 49.53 95 GLU A N 1
ATOM 782 C CA . GLU A 1 95 ? -4.304 39.041 28.370 1.00 49.53 95 GLU A CA 1
ATOM 783 C C . GLU A 1 95 ? -3.978 39.726 27.027 1.00 49.53 95 GLU A C 1
ATOM 785 O O . GLU A 1 95 ? -2.848 39.694 26.557 1.00 49.53 95 GLU A O 1
ATOM 790 N N . GLU A 1 96 ? -5.019 40.348 26.455 1.00 47.66 96 GLU A N 1
ATOM 791 C CA . GLU A 1 96 ? -5.025 41.481 25.507 1.00 47.66 96 GLU A CA 1
ATOM 792 C C . GLU A 1 96 ? -4.333 41.291 24.132 1.00 47.66 96 GLU A C 1
ATOM 794 O O . GLU A 1 96 ? -3.199 40.867 23.994 1.00 47.66 96 GLU A O 1
ATOM 799 N N . ILE A 1 97 ? -4.990 41.585 23.004 1.00 40.09 97 ILE A N 1
ATOM 800 C CA . ILE A 1 97 ? -5.046 42.940 22.429 1.00 40.09 97 ILE A CA 1
ATOM 801 C C . ILE A 1 97 ? -6.166 43.021 21.372 1.00 40.09 97 ILE A C 1
ATOM 803 O O . ILE A 1 97 ? -6.359 42.131 20.542 1.00 40.09 97 ILE A O 1
ATOM 807 N N . LYS A 1 98 ? -6.889 44.146 21.409 1.00 42.88 98 LYS A N 1
ATOM 808 C CA . LYS A 1 98 ? -7.860 44.628 20.415 1.00 42.88 98 LYS A CA 1
ATOM 809 C C . LYS A 1 98 ? -7.179 45.462 19.318 1.00 42.88 98 LYS A C 1
ATOM 811 O O . LYS A 1 98 ? -6.270 46.219 19.635 1.00 42.88 98 LYS A O 1
ATOM 816 N N . ASN A 1 99 ? -7.821 45.479 18.138 1.00 37.62 99 ASN A N 1
ATOM 817 C CA . ASN A 1 99 ? -7.777 46.509 17.071 1.00 37.62 99 ASN A CA 1
ATOM 818 C C . ASN A 1 99 ? -6.442 46.583 16.280 1.00 37.62 99 ASN A C 1
ATOM 820 O O . ASN A 1 99 ? -5.394 46.307 16.834 1.00 37.62 99 ASN A O 1
ATOM 824 N N . SER A 1 100 ? -6.358 46.893 14.979 1.00 38.16 100 SER A N 1
ATOM 825 C CA . SER A 1 100 ? -7.185 47.697 14.061 1.00 38.16 100 SER A CA 1
ATOM 826 C C . SER A 1 100 ? -6.764 47.495 12.586 1.00 38.16 100 SER A C 1
ATOM 828 O O . SER A 1 100 ? -5.610 47.178 12.322 1.00 38.16 100 SER A O 1
ATOM 830 N N . ASN A 1 101 ? -7.726 47.744 11.690 1.00 38.09 101 ASN A N 1
ATOM 831 C CA . ASN A 1 101 ? -7.733 48.351 10.341 1.00 38.09 101 ASN A CA 1
ATOM 832 C C . ASN A 1 101 ? -6.470 48.495 9.459 1.00 38.09 101 ASN A C 1
ATOM 834 O O . ASN A 1 101 ? -5.428 48.959 9.903 1.00 38.09 101 ASN A O 1
ATOM 838 N N . ASP A 1 102 ? -6.731 48.228 8.169 1.00 45.31 102 ASP A N 1
ATOM 839 C CA . ASP A 1 102 ? -6.439 48.982 6.931 1.00 45.31 102 ASP A CA 1
ATOM 840 C C . ASP A 1 102 ? -5.041 49.561 6.640 1.00 45.31 102 ASP A C 1
ATOM 842 O O . ASP A 1 102 ? -4.526 50.394 7.380 1.00 45.31 102 ASP A O 1
ATOM 846 N N . ASN A 1 103 ? -4.500 49.167 5.474 1.00 41.34 103 ASN A N 1
ATOM 847 C CA . ASN A 1 103 ? -3.872 49.981 4.405 1.00 41.34 103 ASN A CA 1
ATOM 848 C C . ASN A 1 103 ? -3.147 49.021 3.435 1.00 41.34 103 ASN A C 1
ATOM 850 O O . ASN A 1 103 ? -2.462 48.099 3.871 1.00 41.34 103 ASN A O 1
ATOM 854 N N . GLU A 1 104 ? -3.545 48.969 2.164 1.00 40.91 104 GLU A N 1
ATOM 855 C CA . GLU A 1 104 ? -3.064 49.763 1.014 1.00 40.91 104 GLU A CA 1
ATOM 856 C C . GLU A 1 104 ? -1.710 49.325 0.434 1.00 40.91 104 GLU A C 1
ATOM 858 O O . GLU A 1 104 ? -0.793 48.883 1.121 1.00 40.91 104 GLU A O 1
ATOM 863 N N . ASP A 1 105 ? -1.701 49.402 -0.894 1.00 49.16 105 ASP A N 1
ATOM 864 C CA . ASP A 1 105 ? -0.679 49.075 -1.878 1.00 49.16 105 ASP A CA 1
ATOM 865 C C . ASP A 1 105 ? 0.739 49.553 -1.537 1.00 49.16 105 ASP A C 1
ATOM 867 O O . ASP A 1 105 ? 0.917 50.664 -1.059 1.00 49.16 105 ASP A O 1
ATOM 871 N N . GLU A 1 106 ? 1.760 48.781 -1.928 1.00 45.06 106 GLU A N 1
ATOM 872 C CA . GLU A 1 106 ? 2.810 49.296 -2.821 1.00 45.06 106 GLU A CA 1
ATOM 873 C C . GLU A 1 106 ? 3.799 48.217 -3.287 1.00 45.06 106 GLU A C 1
ATOM 875 O O . GLU A 1 106 ? 4.090 47.218 -2.630 1.00 45.06 106 GLU A O 1
ATOM 880 N N . ALA A 1 107 ? 4.297 48.447 -4.498 1.00 46.06 107 ALA A N 1
ATOM 881 C CA . ALA A 1 107 ? 5.295 47.671 -5.208 1.00 46.06 107 ALA A CA 1
ATOM 882 C C . ALA A 1 107 ? 6.674 47.693 -4.522 1.00 46.06 107 ALA A C 1
ATOM 884 O O . ALA A 1 107 ? 7.029 48.672 -3.879 1.00 46.06 107 ALA A O 1
ATOM 885 N N . ASN A 1 108 ? 7.517 46.685 -4.787 1.00 44.03 108 ASN A N 1
ATOM 886 C CA . ASN A 1 108 ? 8.810 46.899 -5.459 1.00 44.03 108 ASN A CA 1
ATOM 887 C C . ASN A 1 108 ? 9.610 45.602 -5.694 1.00 44.03 108 ASN A C 1
ATOM 889 O O . ASN A 1 108 ? 9.788 44.761 -4.820 1.00 44.03 108 ASN A O 1
ATOM 893 N N . LYS A 1 109 ? 10.095 45.491 -6.939 1.00 45.94 109 LYS A N 1
ATOM 894 C CA . LYS A 1 109 ? 11.461 45.132 -7.378 1.00 45.94 109 LYS A CA 1
ATOM 895 C C . LYS A 1 109 ? 12.462 44.795 -6.251 1.00 45.94 109 LYS A C 1
ATOM 897 O O . LYS A 1 109 ? 12.596 45.573 -5.317 1.00 45.94 109 LYS A O 1
ATOM 902 N N . THR A 1 110 ? 13.289 43.756 -6.414 1.00 42.75 110 THR A N 1
ATOM 903 C CA . THR A 1 110 ? 14.691 43.834 -6.909 1.00 42.75 110 THR A CA 1
ATOM 904 C C . THR A 1 110 ? 15.318 42.426 -6.921 1.00 42.75 110 THR A C 1
ATOM 906 O O . THR A 1 110 ? 15.088 41.627 -6.017 1.00 42.75 110 THR A O 1
ATOM 909 N N . LEU A 1 111 ? 16.082 42.129 -7.980 1.00 49.91 111 LEU A N 1
ATOM 910 C CA . LEU A 1 111 ? 17.109 41.081 -8.025 1.00 49.91 111 LEU A CA 1
ATOM 911 C C . LEU A 1 111 ? 18.128 41.285 -6.893 1.00 49.91 111 LEU A C 1
ATOM 913 O O . LEU A 1 111 ? 18.366 42.422 -6.510 1.00 49.91 111 LEU A O 1
ATOM 917 N N . ASN A 1 112 ? 18.799 40.220 -6.459 1.00 47.28 112 ASN A N 1
ATOM 918 C CA . ASN A 1 112 ? 20.244 40.273 -6.244 1.00 47.28 112 ASN A CA 1
ATOM 919 C C . ASN A 1 112 ? 20.826 38.862 -6.317 1.00 47.28 112 ASN A C 1
ATOM 921 O O . ASN A 1 112 ? 20.374 37.940 -5.634 1.00 47.28 112 ASN A O 1
ATOM 925 N N . ASP A 1 113 ? 21.812 38.753 -7.195 1.00 48.38 113 ASP A N 1
ATOM 926 C CA . ASP A 1 113 ? 22.789 37.688 -7.307 1.00 48.38 113 ASP A CA 1
ATOM 927 C C . ASP A 1 113 ? 23.560 37.538 -5.986 1.00 48.38 113 ASP A C 1
ATOM 929 O O . ASP A 1 113 ? 23.906 38.533 -5.347 1.00 48.38 113 ASP A O 1
ATOM 933 N N . ILE A 1 114 ? 23.832 36.299 -5.572 1.00 54.94 114 ILE A N 1
ATOM 934 C CA . ILE A 1 114 ? 24.844 36.010 -4.552 1.00 54.94 114 ILE A CA 1
ATOM 935 C C . ILE A 1 114 ? 25.791 34.977 -5.146 1.00 54.94 114 ILE A C 1
ATOM 937 O O . ILE A 1 114 ? 25.415 33.834 -5.415 1.00 54.94 114 ILE A O 1
ATOM 941 N N . GLU A 1 115 ? 26.996 35.477 -5.385 1.00 50.16 115 GLU A N 1
ATOM 942 C CA . GLU A 1 115 ? 28.184 34.790 -5.850 1.00 50.16 115 GLU A CA 1
ATOM 943 C C . GLU A 1 115 ? 28.776 33.857 -4.788 1.00 50.16 115 GLU A C 1
ATOM 945 O O . GLU A 1 115 ? 28.508 33.945 -3.588 1.00 50.16 115 GLU A O 1
ATOM 950 N N . ASP A 1 116 ? 29.609 32.968 -5.317 1.00 53.06 116 ASP A N 1
ATOM 951 C CA . ASP A 1 116 ? 30.494 32.021 -4.667 1.00 53.06 116 ASP A CA 1
ATOM 952 C C . ASP A 1 116 ? 31.335 32.608 -3.521 1.00 53.06 116 ASP A C 1
ATOM 954 O O . ASP A 1 116 ? 32.083 33.564 -3.703 1.00 53.06 116 ASP A O 1
ATOM 958 N N . GLU A 1 117 ? 31.370 31.906 -2.386 1.00 56.78 117 GLU A N 1
ATOM 959 C CA . GLU A 1 117 ? 32.576 31.846 -1.558 1.00 56.78 117 GLU A CA 1
ATOM 960 C C . GLU A 1 117 ? 32.843 30.402 -1.122 1.00 56.78 117 GLU A C 1
ATOM 962 O O . GLU A 1 117 ? 32.215 29.845 -0.221 1.00 56.78 117 GLU A O 1
ATOM 967 N N . SER A 1 118 ? 33.829 29.804 -1.787 1.00 52.69 118 SER A N 1
ATOM 968 C CA . SER A 1 118 ? 34.547 28.619 -1.329 1.00 52.69 118 SER A CA 1
ATOM 969 C C . SER A 1 118 ? 35.600 29.061 -0.314 1.00 52.69 118 SER A C 1
ATOM 971 O O . SER A 1 118 ? 36.506 29.812 -0.675 1.00 52.69 118 SER A O 1
ATOM 973 N N . LYS A 1 119 ? 35.524 28.593 0.937 1.00 54.09 119 LYS A N 1
ATOM 974 C CA . LYS A 1 119 ? 36.642 28.693 1.886 1.00 54.09 119 LYS A CA 1
ATOM 975 C C . LYS A 1 119 ? 36.896 27.349 2.560 1.00 54.09 119 LYS A C 1
ATOM 977 O O . LYS A 1 119 ? 36.006 26.744 3.151 1.00 54.09 119 LYS A O 1
ATOM 982 N N . ASN A 1 120 ? 38.145 26.930 2.382 1.00 52.66 120 ASN A N 1
ATOM 983 C CA . ASN A 1 120 ? 38.837 25.793 2.966 1.00 52.66 120 ASN A CA 1
ATOM 984 C C . ASN A 1 120 ? 38.651 25.731 4.485 1.00 52.66 120 ASN A C 1
ATOM 986 O O . ASN A 1 120 ? 38.700 26.767 5.150 1.00 52.66 120 ASN A O 1
ATOM 990 N N . LEU A 1 121 ? 38.515 24.520 5.020 1.00 58.16 121 LEU A N 1
ATOM 991 C CA . LEU A 1 121 ? 38.730 24.244 6.434 1.00 58.16 121 LEU A CA 1
ATOM 992 C C . LEU A 1 121 ? 39.642 23.032 6.553 1.00 58.16 121 LEU A C 1
ATOM 994 O O . LEU A 1 121 ? 39.378 21.981 5.972 1.00 58.16 121 LEU A O 1
ATOM 998 N N . ASP A 1 122 ? 40.727 23.293 7.270 1.00 56.50 122 ASP A N 1
ATOM 999 C CA . ASP A 1 122 ? 41.903 22.473 7.470 1.00 56.50 122 ASP A CA 1
ATOM 1000 C C . ASP A 1 122 ? 41.623 21.192 8.257 1.00 56.50 122 ASP A C 1
ATOM 1002 O O . ASP A 1 122 ? 40.805 21.153 9.184 1.00 56.50 122 ASP A O 1
ATOM 1006 N N . ASP A 1 123 ? 42.389 20.172 7.885 1.00 54.28 123 ASP A N 1
ATOM 1007 C CA . ASP A 1 123 ? 42.512 18.878 8.532 1.00 54.28 123 ASP A CA 1
ATOM 1008 C C . ASP A 1 123 ? 42.976 19.030 9.993 1.00 54.28 123 ASP A C 1
ATOM 1010 O O . ASP A 1 123 ? 44.027 19.604 10.290 1.00 54.28 123 ASP A O 1
ATOM 1014 N N . LYS A 1 124 ? 42.184 18.486 10.922 1.00 66.44 124 LYS A N 1
ATOM 1015 C CA . LYS A 1 124 ? 42.625 18.158 12.280 1.00 66.44 124 LYS A CA 1
ATOM 1016 C C . LYS A 1 124 ? 42.451 16.664 12.498 1.00 66.44 124 LYS A C 1
ATOM 1018 O O . LYS A 1 124 ? 41.331 16.184 12.656 1.00 66.44 124 LYS A O 1
ATOM 1023 N N . ASP A 1 125 ? 43.582 15.974 12.526 1.00 59.94 125 ASP A N 1
ATOM 1024 C CA . ASP A 1 125 ? 43.708 14.596 12.978 1.00 59.94 125 ASP A CA 1
ATOM 1025 C C . ASP A 1 125 ? 43.545 14.559 14.507 1.00 59.94 125 ASP A C 1
ATOM 1027 O O . ASP A 1 125 ? 44.462 14.897 15.256 1.00 59.94 125 ASP A O 1
ATOM 1031 N N . GLU A 1 126 ? 42.354 14.190 14.982 1.00 64.94 126 GLU A N 1
ATOM 1032 C CA . GLU A 1 126 ? 42.147 13.755 16.366 1.00 64.94 126 GLU A CA 1
ATOM 1033 C C . GLU A 1 126 ? 42.209 12.223 16.415 1.00 64.94 126 GLU A C 1
ATOM 1035 O O . GLU A 1 126 ? 41.304 11.524 15.956 1.00 64.94 126 GLU A O 1
ATOM 1040 N N . GLU A 1 127 ? 43.304 11.709 16.977 1.00 65.25 127 GLU A N 1
ATOM 1041 C CA . GLU A 1 127 ? 43.468 10.310 17.369 1.00 65.25 127 GLU A CA 1
ATOM 1042 C C . GLU A 1 127 ? 42.435 9.959 18.455 1.00 65.25 127 GLU A C 1
ATOM 1044 O O . GLU A 1 127 ? 42.594 10.295 19.631 1.00 65.25 127 GLU A O 1
ATOM 1049 N N . PHE A 1 128 ? 41.355 9.283 18.059 1.00 61.06 128 PHE A N 1
ATOM 1050 C CA . PHE A 1 128 ? 40.399 8.676 18.982 1.00 61.06 128 PHE A CA 1
ATOM 1051 C C . PHE A 1 128 ? 40.835 7.244 19.303 1.00 61.06 128 PHE A C 1
ATOM 1053 O O . PHE A 1 128 ? 41.125 6.450 18.412 1.00 61.06 128 PHE A O 1
ATOM 1060 N N . SER A 1 129 ? 40.903 6.932 20.595 1.00 60.78 129 SER A N 1
ATOM 1061 C CA . SER A 1 129 ? 41.258 5.613 21.118 1.00 60.78 129 SER A CA 1
ATOM 1062 C C . SER A 1 129 ? 40.039 4.686 21.119 1.00 60.78 129 SER A C 1
ATOM 1064 O O . SER A 1 129 ? 39.001 4.995 21.708 1.00 60.78 129 SER A O 1
ATOM 1066 N N . ASP A 1 130 ? 40.194 3.541 20.456 1.00 57.00 130 ASP A N 1
ATOM 1067 C CA . ASP A 1 130 ? 39.200 2.479 20.303 1.00 57.00 130 ASP A CA 1
ATOM 1068 C C . ASP A 1 130 ? 39.246 1.491 21.475 1.00 57.00 130 ASP A C 1
ATOM 1070 O O . ASP A 1 130 ? 39.973 0.511 21.394 1.00 57.00 130 ASP A O 1
ATOM 1074 N N . GLU A 1 131 ? 38.447 1.674 22.533 1.00 59.28 131 GLU A N 1
ATOM 1075 C CA . GLU A 1 131 ? 38.135 0.576 23.470 1.00 59.28 131 GLU A CA 1
ATOM 1076 C C . GLU A 1 131 ? 36.742 0.741 24.108 1.00 59.28 131 GLU A C 1
ATOM 1078 O O . GLU A 1 131 ? 36.615 1.184 25.250 1.00 59.28 131 GLU A O 1
ATOM 1083 N N . ASN A 1 132 ? 35.667 0.378 23.391 1.00 55.81 132 ASN A N 1
ATOM 1084 C CA . ASN A 1 132 ? 34.405 -0.016 24.045 1.00 55.81 132 ASN A CA 1
ATOM 1085 C C . ASN A 1 132 ? 33.448 -0.808 23.131 1.00 55.81 132 ASN A C 1
ATOM 1087 O O . ASN A 1 132 ? 32.281 -0.464 22.954 1.00 55.81 132 ASN A O 1
ATOM 1091 N N . GLU A 1 133 ? 33.921 -1.905 22.547 1.00 56.91 133 GLU A N 1
ATOM 1092 C CA . GLU A 1 133 ? 33.046 -2.889 21.905 1.00 56.91 133 GLU A CA 1
ATOM 1093 C C . GLU A 1 133 ? 32.743 -3.984 22.927 1.00 56.91 133 GLU A C 1
ATOM 1095 O O . GLU A 1 133 ? 33.679 -4.670 23.319 1.00 56.91 133 GLU A O 1
ATOM 1100 N N . ASN A 1 134 ? 31.491 -4.123 23.402 1.00 55.09 134 ASN A N 1
ATOM 1101 C CA . ASN A 1 134 ? 30.884 -5.422 23.792 1.00 55.09 134 ASN A CA 1
ATOM 1102 C C . ASN A 1 134 ? 29.484 -5.358 24.455 1.00 55.09 134 ASN A C 1
ATOM 1104 O O . ASN A 1 134 ? 28.986 -6.403 24.874 1.00 55.09 134 ASN A O 1
ATOM 1108 N N . ASN A 1 135 ? 28.789 -4.210 24.532 1.00 56.56 135 ASN A N 1
ATOM 1109 C CA . ASN A 1 135 ? 27.494 -4.140 25.248 1.00 56.56 135 ASN A CA 1
ATOM 1110 C C . ASN A 1 135 ? 26.218 -4.042 24.376 1.00 56.56 135 ASN A C 1
ATOM 1112 O O . ASN A 1 135 ? 25.111 -4.044 24.913 1.00 56.56 135 ASN A O 1
ATOM 1116 N N . ASP A 1 136 ? 26.328 -4.030 23.044 1.00 60.44 136 ASP A N 1
ATOM 1117 C CA . ASP A 1 136 ? 25.198 -3.667 22.163 1.00 60.44 136 ASP A CA 1
ATOM 1118 C C . ASP A 1 136 ? 24.213 -4.807 21.832 1.00 60.44 136 ASP A C 1
ATOM 1120 O O . ASP A 1 136 ? 23.061 -4.562 21.463 1.00 60.44 136 ASP A O 1
ATOM 1124 N N . ASN A 1 137 ? 24.598 -6.074 22.011 1.00 64.56 137 ASN A N 1
ATOM 1125 C CA . ASN A 1 137 ? 23.782 -7.201 21.531 1.00 64.56 137 ASN A CA 1
ATOM 1126 C C . ASN A 1 137 ? 22.514 -7.471 22.370 1.00 64.56 137 ASN A C 1
ATOM 1128 O O . ASN A 1 137 ? 21.553 -8.057 21.865 1.00 64.56 137 ASN A O 1
ATOM 1132 N N . ASN A 1 138 ? 22.467 -7.040 23.636 1.00 68.00 138 ASN A N 1
ATOM 1133 C CA . ASN A 1 138 ? 21.317 -7.301 24.515 1.00 68.00 138 ASN A CA 1
ATOM 1134 C C . ASN A 1 138 ? 20.168 -6.291 24.346 1.00 68.00 138 ASN A C 1
ATOM 1136 O O . ASN A 1 138 ? 19.009 -6.630 24.608 1.00 68.00 138 ASN A O 1
ATOM 1140 N N . GLU A 1 139 ? 20.439 -5.069 23.879 1.00 70.94 139 GLU A N 1
ATOM 1141 C CA . GLU A 1 139 ? 19.383 -4.068 23.684 1.00 70.94 139 GLU A CA 1
ATOM 1142 C C . GLU A 1 139 ? 18.504 -4.369 22.459 1.00 70.94 139 GLU A C 1
ATOM 1144 O O . GLU A 1 139 ? 17.283 -4.166 22.499 1.00 70.94 139 GLU A O 1
ATOM 1149 N N . GLU A 1 140 ? 19.084 -4.908 21.382 1.00 70.19 140 GLU A N 1
ATOM 1150 C CA . GLU A 1 140 ? 18.367 -5.128 20.121 1.00 70.19 140 GLU A CA 1
ATOM 1151 C C . GLU A 1 140 ? 17.283 -6.218 20.239 1.00 70.19 140 GLU A C 1
ATOM 1153 O O . GLU A 1 140 ? 16.178 -6.076 19.700 1.00 70.19 140 GLU A O 1
ATOM 1158 N N . VAL A 1 141 ? 17.544 -7.273 21.020 1.00 74.00 141 VAL A N 1
ATOM 1159 C CA . VAL A 1 141 ? 16.592 -8.374 21.253 1.00 74.00 141 VAL A CA 1
ATOM 1160 C C . VAL A 1 141 ? 15.325 -7.875 21.963 1.00 74.00 141 VAL A C 1
ATOM 1162 O O . VAL A 1 141 ? 14.208 -8.211 21.564 1.00 74.00 141 VAL A O 1
ATOM 1165 N N . ASN A 1 142 ? 15.467 -6.995 22.958 1.00 77.62 142 ASN A N 1
ATOM 1166 C CA . ASN A 1 142 ? 14.340 -6.489 23.750 1.00 77.62 142 ASN A CA 1
ATOM 1167 C C . ASN A 1 142 ? 13.445 -5.520 22.946 1.00 77.62 142 ASN A C 1
ATOM 1169 O O . ASN A 1 142 ? 12.218 -5.491 23.102 1.00 77.62 142 ASN A O 1
ATOM 1173 N N . LEU A 1 143 ? 14.036 -4.735 22.038 1.00 76.50 143 LEU A N 1
ATOM 1174 C CA . LEU A 1 143 ? 13.289 -3.816 21.170 1.00 76.50 143 LEU A CA 1
ATOM 1175 C C . LEU A 1 143 ? 12.374 -4.558 20.188 1.00 76.50 143 LEU A C 1
ATOM 1177 O O . LEU A 1 143 ? 11.242 -4.117 19.951 1.00 76.50 143 LEU A O 1
ATOM 1181 N N . ASN A 1 144 ? 12.825 -5.699 19.666 1.00 78.38 144 ASN A N 1
ATOM 1182 C CA . ASN A 1 144 ? 12.059 -6.496 18.711 1.00 78.38 144 ASN A CA 1
ATOM 1183 C C . ASN A 1 144 ? 10.797 -7.098 19.345 1.00 78.38 144 ASN A C 1
ATOM 1185 O O . ASN A 1 144 ? 9.707 -6.964 18.783 1.00 78.38 144 ASN A O 1
ATOM 1189 N N . GLU A 1 145 ? 10.886 -7.650 20.559 1.00 85.06 145 GLU A N 1
ATOM 1190 C CA . GLU A 1 145 ? 9.714 -8.209 21.250 1.00 85.06 145 GLU A CA 1
ATOM 1191 C C . GLU A 1 145 ? 8.627 -7.162 21.530 1.00 85.06 145 GLU A C 1
ATOM 1193 O O . GLU A 1 145 ? 7.424 -7.423 21.391 1.00 85.06 145 GLU A O 1
ATOM 1198 N N . LYS A 1 146 ? 9.029 -5.948 21.929 1.00 86.12 146 LYS A N 1
ATOM 1199 C CA . LYS A 1 146 ? 8.090 -4.842 22.175 1.00 86.12 146 LYS A CA 1
ATOM 1200 C C . LYS A 1 146 ? 7.373 -4.431 20.893 1.00 86.12 146 LYS A C 1
ATOM 1202 O O . LYS A 1 146 ? 6.153 -4.252 20.907 1.00 86.12 146 LYS A O 1
ATOM 1207 N N . ALA A 1 147 ? 8.104 -4.318 19.787 1.00 83.88 147 ALA A N 1
ATOM 1208 C CA . ALA A 1 147 ? 7.533 -3.941 18.501 1.00 83.88 147 ALA A CA 1
ATOM 1209 C C . ALA A 1 147 ? 6.564 -5.010 17.961 1.00 83.88 147 ALA A C 1
ATOM 1211 O O . ALA A 1 147 ? 5.489 -4.673 17.459 1.00 83.88 147 ALA A O 1
ATOM 1212 N N . GLU A 1 148 ? 6.864 -6.297 18.150 1.00 84.94 148 GLU A N 1
ATOM 1213 C CA . GLU A 1 148 ? 5.944 -7.380 17.790 1.00 84.94 148 GLU A CA 1
ATOM 1214 C C . GLU A 1 148 ? 4.634 -7.334 18.584 1.00 84.94 148 GLU A C 1
ATOM 1216 O O . GLU A 1 148 ? 3.552 -7.539 18.021 1.00 84.94 148 GLU A O 1
ATOM 1221 N N . LYS A 1 149 ? 4.694 -7.016 19.884 1.00 89.62 149 LYS A N 1
ATOM 1222 C CA . LYS A 1 149 ? 3.488 -6.815 20.706 1.00 89.62 149 LYS A CA 1
ATOM 1223 C C . LYS A 1 149 ? 2.636 -5.657 20.180 1.00 89.62 149 LYS A C 1
ATOM 1225 O O . LYS A 1 149 ? 1.411 -5.764 20.190 1.00 89.62 149 LYS A O 1
ATOM 1230 N N . ILE A 1 150 ? 3.258 -4.575 19.703 1.00 88.06 150 ILE A N 1
ATOM 1231 C CA . ILE A 1 150 ? 2.550 -3.438 19.091 1.00 88.06 150 ILE A CA 1
ATOM 1232 C C . ILE A 1 150 ? 1.884 -3.868 17.780 1.00 88.06 150 ILE A C 1
ATOM 1234 O O . ILE A 1 150 ? 0.695 -3.624 17.594 1.00 88.06 150 ILE A O 1
ATOM 1238 N N . ILE A 1 151 ? 2.592 -4.584 16.906 1.00 89.06 151 ILE A N 1
ATOM 1239 C CA . ILE A 1 151 ? 2.030 -5.062 15.632 1.00 89.06 151 ILE A CA 1
ATOM 1240 C C . ILE A 1 151 ? 0.838 -5.984 15.844 1.00 89.06 151 ILE A C 1
ATOM 1242 O O . ILE A 1 151 ? -0.165 -5.850 15.145 1.00 89.06 151 ILE A O 1
ATOM 1246 N N . LYS A 1 152 ? 0.898 -6.880 16.836 1.00 88.62 152 LYS A N 1
ATOM 1247 C CA . LYS A 1 152 ? -0.226 -7.768 17.174 1.00 88.62 152 LYS A CA 1
ATOM 1248 C C . LYS A 1 152 ? -1.499 -6.996 17.551 1.00 88.62 152 LYS A C 1
ATOM 1250 O O . LYS A 1 152 ? -2.597 -7.520 17.353 1.00 88.62 152 LYS A O 1
ATOM 1255 N N . LYS A 1 153 ? -1.371 -5.760 18.054 1.00 90.06 153 LYS A N 1
ATOM 1256 C CA . LYS A 1 153 ? -2.510 -4.876 18.359 1.00 90.06 153 LYS A CA 1
ATOM 1257 C C . LYS A 1 153 ? -3.099 -4.211 17.113 1.00 90.06 153 LYS A C 1
ATOM 1259 O O . LYS A 1 153 ? -4.288 -3.906 17.105 1.00 90.06 153 LYS A O 1
ATOM 1264 N N . ILE A 1 154 ? -2.305 -4.020 16.061 1.00 91.06 154 ILE A N 1
ATOM 1265 C CA . ILE A 1 154 ? -2.746 -3.373 14.824 1.00 91.06 154 ILE A CA 1
ATOM 1266 C C . ILE A 1 154 ? -3.539 -4.381 13.990 1.00 91.06 154 ILE A C 1
ATOM 1268 O O . ILE A 1 154 ? -2.997 -5.316 13.399 1.00 91.06 154 ILE A O 1
ATOM 1272 N N . ASN A 1 155 ? -4.855 -4.191 13.917 1.00 90.25 155 ASN A N 1
ATOM 1273 C CA . ASN A 1 155 ? -5.751 -5.197 13.346 1.00 90.25 155 ASN A CA 1
ATOM 1274 C C . ASN A 1 155 ? -5.491 -5.477 11.863 1.00 90.25 155 ASN A C 1
ATOM 1276 O O . ASN A 1 155 ? -5.636 -6.620 11.429 1.00 90.25 155 ASN A O 1
ATOM 1280 N N . ILE A 1 156 ? -5.084 -4.468 11.086 1.00 93.19 156 ILE A N 1
ATOM 1281 C CA . ILE A 1 156 ? -4.851 -4.660 9.652 1.00 93.19 156 ILE A CA 1
ATOM 1282 C C . ILE A 1 156 ? -3.666 -5.595 9.366 1.00 93.19 156 ILE A C 1
ATOM 1284 O O . ILE A 1 156 ? -3.716 -6.327 8.379 1.00 93.19 156 ILE A O 1
ATOM 1288 N N . PHE A 1 157 ? -2.654 -5.654 10.244 1.00 93.50 157 PHE A N 1
ATOM 1289 C CA . PHE A 1 157 ? -1.466 -6.497 10.050 1.00 93.50 157 PHE A CA 1
ATOM 1290 C C . PHE A 1 157 ? -1.778 -7.990 9.999 1.00 93.50 157 PHE A C 1
ATOM 1292 O O . PHE A 1 157 ? -1.081 -8.724 9.307 1.00 93.50 157 PHE A O 1
ATOM 1299 N N . LYS A 1 158 ? -2.866 -8.434 10.641 1.00 93.81 158 LYS A N 1
ATOM 1300 C CA . LYS A 1 158 ? -3.338 -9.830 10.580 1.00 93.81 158 LYS A CA 1
ATOM 1301 C C . LYS A 1 158 ? -3.651 -10.291 9.151 1.00 93.81 158 LYS A C 1
ATOM 1303 O O . LYS A 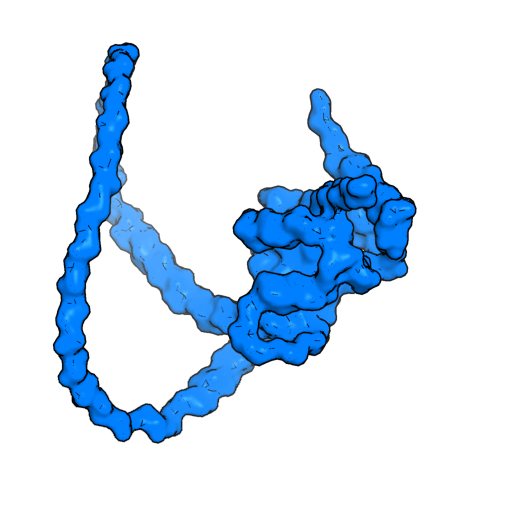1 158 ? -3.711 -11.486 8.889 1.00 93.81 158 LYS A O 1
ATOM 1308 N N . HIS A 1 159 ? -3.867 -9.349 8.235 1.00 95.50 159 HIS A N 1
ATOM 1309 C CA . HIS A 1 159 ? -4.176 -9.608 6.831 1.00 95.50 159 HIS A CA 1
ATOM 1310 C C . HIS A 1 159 ? -3.026 -9.249 5.880 1.00 95.50 159 HIS A C 1
ATOM 1312 O O . HIS A 1 159 ? -3.181 -9.406 4.669 1.00 95.50 159 HIS A O 1
ATOM 1318 N N . VAL A 1 160 ? -1.907 -8.730 6.398 1.00 97.19 160 VAL A N 1
ATOM 1319 C CA . VAL A 1 160 ? -0.756 -8.309 5.592 1.00 97.19 160 VAL A CA 1
ATOM 1320 C C . VAL A 1 160 ? 0.225 -9.464 5.460 1.00 97.19 160 VAL A C 1
ATOM 1322 O O . VAL A 1 160 ? 0.764 -9.965 6.440 1.00 97.19 160 VAL A O 1
ATOM 1325 N N . GLU A 1 161 ? 0.507 -9.852 4.224 1.00 97.75 161 GLU A N 1
ATOM 1326 C CA . GLU A 1 161 ? 1.553 -10.814 3.917 1.00 97.75 161 GLU A CA 1
ATOM 1327 C C . GLU A 1 161 ? 2.918 -10.132 3.846 1.00 97.75 161 GLU A C 1
ATOM 1329 O O . GLU A 1 161 ? 3.127 -9.199 3.065 1.00 97.75 161 GLU A O 1
ATOM 1334 N N . ILE A 1 162 ? 3.877 -10.644 4.615 1.00 97.25 162 ILE A N 1
ATOM 1335 C CA . ILE A 1 162 ? 5.257 -10.169 4.556 1.00 97.25 162 ILE A CA 1
ATOM 1336 C C . ILE A 1 162 ? 6.001 -10.890 3.433 1.00 97.25 162 ILE A C 1
ATOM 1338 O O . ILE A 1 162 ? 6.320 -12.077 3.515 1.00 97.25 162 ILE A O 1
ATOM 1342 N N . LYS A 1 163 ? 6.318 -10.152 2.371 1.00 97.50 163 LYS A N 1
ATOM 1343 C CA . LYS A 1 163 ? 7.089 -10.651 1.238 1.00 97.50 163 LYS A CA 1
ATOM 1344 C C . LYS A 1 163 ? 8.583 -10.495 1.502 1.00 97.50 163 LYS A C 1
ATOM 1346 O O . LYS A 1 163 ? 9.096 -9.382 1.647 1.00 97.50 163 LYS A O 1
ATOM 1351 N N . LYS A 1 164 ? 9.297 -11.622 1.505 1.00 96.44 164 LYS A N 1
ATOM 1352 C CA . LYS A 1 164 ? 10.760 -11.651 1.617 1.00 96.44 164 LYS A CA 1
ATOM 1353 C C . LYS A 1 164 ? 11.394 -10.912 0.432 1.00 96.44 164 LYS A C 1
ATOM 1355 O O . LYS A 1 164 ? 10.996 -11.097 -0.718 1.00 96.44 164 LYS A O 1
ATOM 1360 N N . CYS A 1 165 ? 12.388 -10.085 0.724 1.00 95.62 165 CYS A N 1
ATOM 1361 C CA . CYS A 1 165 ? 13.255 -9.439 -0.254 1.00 95.62 165 CYS A CA 1
ATOM 1362 C C . CYS A 1 165 ? 14.717 -9.698 0.125 1.00 95.62 165 CYS A C 1
ATOM 1364 O O . CYS A 1 165 ? 15.008 -9.932 1.297 1.00 95.62 165 CYS A O 1
ATOM 1366 N N . LYS A 1 166 ? 15.608 -9.693 -0.869 1.00 95.62 166 LYS A N 1
ATOM 1367 C CA . LYS A 1 166 ? 17.044 -9.969 -0.714 1.00 95.62 166 LYS A CA 1
ATOM 1368 C C . LYS A 1 166 ? 17.839 -8.663 -0.650 1.00 95.62 166 LYS A C 1
ATOM 1370 O O . LYS A 1 166 ? 18.720 -8.444 -1.471 1.00 95.62 166 LYS A O 1
ATOM 1375 N N . HIS A 1 167 ? 17.426 -7.750 0.218 1.00 95.62 167 HIS A N 1
ATOM 1376 C CA . HIS A 1 167 ? 18.127 -6.484 0.371 1.00 95.62 167 HIS A CA 1
ATOM 1377 C C . HIS A 1 167 ? 18.488 -6.281 1.829 1.00 95.62 167 HIS A C 1
ATOM 1379 O O . HIS A 1 167 ? 17.635 -6.473 2.701 1.00 95.62 167 HIS A O 1
ATOM 1385 N N . ASP A 1 168 ? 19.704 -5.801 2.035 1.00 92.94 168 ASP A N 1
ATOM 1386 C CA . ASP A 1 168 ? 20.247 -5.466 3.338 1.00 92.94 168 ASP A CA 1
ATOM 1387 C C . ASP A 1 168 ? 20.488 -3.954 3.367 1.00 92.94 168 ASP A C 1
ATOM 1389 O O . ASP A 1 168 ? 21.075 -3.388 2.449 1.00 92.94 168 ASP A O 1
ATOM 1393 N N . GLY A 1 169 ? 19.924 -3.269 4.363 1.00 89.25 169 GLY A N 1
ATOM 1394 C CA . GLY A 1 169 ? 20.163 -1.838 4.599 1.00 89.25 169 GLY A CA 1
ATOM 1395 C C . GLY A 1 169 ? 19.591 -0.830 3.588 1.00 89.25 169 GLY A C 1
ATOM 1396 O O . GLY A 1 169 ? 19.702 0.367 3.831 1.00 89.25 169 GLY A O 1
ATOM 1397 N N . ILE A 1 170 ? 18.956 -1.247 2.487 1.00 95.69 170 ILE A N 1
ATOM 1398 C CA . ILE A 1 170 ? 18.456 -0.283 1.488 1.00 95.69 170 ILE A CA 1
ATOM 1399 C C . ILE A 1 170 ? 17.235 0.514 1.963 1.00 95.69 170 ILE A C 1
ATOM 1401 O O . ILE A 1 170 ? 16.467 0.085 2.832 1.00 95.69 170 ILE A O 1
ATOM 1405 N N . SER A 1 171 ? 16.996 1.652 1.304 1.00 95.88 171 SER A N 1
ATOM 1406 C CA . SER A 1 171 ? 15.796 2.450 1.533 1.00 95.88 171 SER A CA 1
ATOM 1407 C C . SER A 1 171 ? 14.521 1.685 1.141 1.00 95.88 171 SER A C 1
ATOM 1409 O O . SER A 1 171 ? 14.494 0.869 0.213 1.00 95.88 171 SER A O 1
ATOM 1411 N N . GLU A 1 172 ? 13.413 1.975 1.826 1.00 94.75 172 GLU A N 1
ATOM 1412 C CA . GLU A 1 172 ? 12.101 1.417 1.473 1.00 94.75 172 GLU A CA 1
ATOM 1413 C C . GLU A 1 172 ? 11.692 1.751 0.034 1.00 94.75 172 GLU A C 1
ATOM 1415 O O . GLU A 1 172 ? 11.070 0.926 -0.636 1.00 94.75 172 GLU A O 1
ATOM 1420 N N . LEU A 1 173 ? 12.061 2.942 -0.447 1.00 96.00 173 LEU A N 1
ATOM 1421 C CA . LEU A 1 173 ? 11.715 3.407 -1.784 1.00 96.00 173 LEU A CA 1
ATOM 1422 C C . LEU A 1 173 ? 12.398 2.537 -2.831 1.00 96.00 173 LEU A C 1
ATOM 1424 O O . LEU A 1 173 ? 11.750 2.091 -3.777 1.00 96.00 173 LEU A O 1
ATOM 1428 N N . ASP A 1 174 ? 13.681 2.254 -2.634 1.00 96.81 174 ASP A N 1
ATOM 1429 C CA . ASP A 1 174 ? 14.459 1.428 -3.552 1.00 96.81 174 ASP A CA 1
ATOM 1430 C C . ASP A 1 174 ? 13.991 -0.026 -3.508 1.00 96.81 174 ASP A C 1
ATOM 1432 O O . ASP A 1 174 ? 13.825 -0.654 -4.556 1.00 96.81 174 ASP A O 1
ATOM 1436 N N . CYS A 1 175 ? 13.648 -0.534 -2.318 1.00 96.75 175 CYS A N 1
ATOM 1437 C CA . CYS A 1 175 ? 13.039 -1.855 -2.172 1.00 96.75 175 CYS A CA 1
ATOM 1438 C C . CYS A 1 175 ? 11.699 -1.960 -2.919 1.00 96.75 175 CYS A C 1
ATOM 1440 O O . CYS A 1 175 ? 11.404 -2.978 -3.550 1.00 96.75 175 CYS A O 1
ATOM 1442 N N . MET A 1 176 ? 10.876 -0.914 -2.862 1.00 94.88 176 MET A N 1
ATOM 1443 C CA . MET A 1 176 ? 9.594 -0.865 -3.563 1.00 94.88 176 MET A CA 1
ATOM 1444 C C . MET A 1 176 ? 9.782 -0.748 -5.075 1.00 94.88 176 MET A C 1
ATOM 1446 O O . MET A 1 176 ? 9.150 -1.492 -5.829 1.00 94.88 176 MET A O 1
ATOM 1450 N N . LYS A 1 177 ? 10.689 0.125 -5.527 1.00 95.88 177 LYS A N 1
ATOM 1451 C CA . LYS A 1 177 ? 11.054 0.264 -6.942 1.00 95.88 177 LYS A CA 1
ATOM 1452 C C . LYS A 1 177 ? 11.549 -1.066 -7.514 1.00 95.88 177 LYS A C 1
ATOM 1454 O O . LYS A 1 177 ? 11.117 -1.448 -8.606 1.00 95.88 177 LYS A O 1
ATOM 1459 N N . SER A 1 178 ? 12.381 -1.808 -6.778 1.00 95.62 178 SER A N 1
ATOM 1460 C CA . SER A 1 178 ? 12.866 -3.120 -7.221 1.00 95.62 178 SER A CA 1
ATOM 1461 C C . SER A 1 178 ? 11.740 -4.162 -7.286 1.00 95.62 178 SER A C 1
ATOM 1463 O O . SER A 1 178 ? 11.615 -4.867 -8.291 1.00 95.62 178 SER A O 1
ATOM 1465 N N . MET A 1 179 ? 10.841 -4.193 -6.292 1.00 95.69 179 MET A N 1
ATOM 1466 C CA . MET A 1 179 ? 9.695 -5.116 -6.249 1.00 95.69 179 MET A CA 1
ATOM 1467 C C . MET A 1 179 ? 8.647 -4.886 -7.340 1.00 95.69 179 MET A C 1
ATOM 1469 O O . MET A 1 179 ? 8.107 -5.847 -7.901 1.00 95.69 179 MET A O 1
ATOM 1473 N N . VAL A 1 180 ? 8.326 -3.623 -7.621 1.00 94.56 180 VAL A N 1
ATOM 1474 C CA . VAL A 1 180 ? 7.390 -3.255 -8.688 1.00 94.56 180 VAL A CA 1
ATOM 1475 C C . VAL A 1 180 ? 8.040 -3.490 -10.054 1.00 94.56 180 VAL A C 1
ATOM 1477 O O . VAL A 1 180 ? 7.386 -3.996 -10.966 1.00 94.56 180 VAL A O 1
ATOM 1480 N N . SER A 1 181 ? 9.347 -3.231 -10.177 1.00 91.44 181 SER A N 1
ATOM 1481 C CA . SER A 1 181 ? 10.099 -3.279 -11.437 1.00 91.44 181 SER A CA 1
ATOM 1482 C C . SER A 1 181 ? 9.584 -2.262 -12.477 1.00 91.44 181 SER A C 1
ATOM 1484 O O . SER A 1 181 ? 8.517 -1.670 -12.331 1.00 91.44 181 SER A O 1
ATOM 1486 N N . ARG A 1 182 ? 10.331 -2.032 -13.568 1.00 83.06 182 ARG A N 1
ATOM 1487 C CA . ARG A 1 182 ? 10.071 -0.921 -14.519 1.00 83.06 182 ARG A CA 1
ATOM 1488 C C . ARG A 1 182 ? 8.670 -0.903 -15.158 1.00 83.06 182 ARG A C 1
ATOM 1490 O O . ARG A 1 182 ? 8.148 0.176 -15.417 1.00 83.06 182 ARG A O 1
ATOM 1497 N N . ASN A 1 183 ? 8.070 -2.072 -15.392 1.00 86.81 183 ASN A N 1
ATOM 1498 C CA . ASN A 1 183 ? 6.774 -2.219 -16.074 1.00 86.81 183 ASN A CA 1
ATOM 1499 C C . ASN A 1 183 ? 5.678 -2.819 -15.185 1.00 86.81 183 ASN A C 1
ATOM 1501 O O . ASN A 1 183 ? 4.659 -3.278 -15.701 1.00 86.81 183 ASN A O 1
ATOM 1505 N N . ASN A 1 184 ? 5.896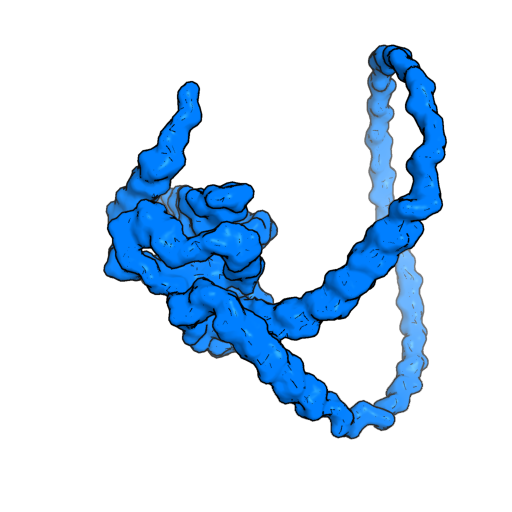 -2.882 -13.869 1.00 94.50 184 ASN A N 1
ATOM 1506 C CA . ASN A 1 184 ? 4.938 -3.481 -12.946 1.00 94.50 184 ASN A CA 1
ATOM 1507 C C . ASN A 1 184 ? 4.495 -4.899 -13.357 1.00 94.50 184 ASN A C 1
ATOM 1509 O O . ASN A 1 184 ? 3.304 -5.211 -13.388 1.00 94.50 184 ASN A O 1
ATOM 1513 N N . LYS A 1 185 ? 5.451 -5.775 -13.704 1.00 94.06 185 LYS A N 1
ATOM 1514 C CA . LYS A 1 185 ? 5.169 -7.135 -14.217 1.00 94.06 185 LYS A CA 1
ATOM 1515 C C . LYS A 1 185 ? 4.264 -7.930 -13.271 1.00 94.06 185 LYS A C 1
ATOM 1517 O O . LYS A 1 185 ? 3.403 -8.681 -13.711 1.00 94.06 185 LYS A O 1
ATOM 1522 N N . ASN A 1 186 ? 4.441 -7.717 -11.970 1.00 95.75 186 ASN A N 1
ATOM 1523 C CA . ASN A 1 186 ? 3.705 -8.399 -10.910 1.00 95.75 186 ASN A CA 1
ATOM 1524 C C . ASN A 1 186 ? 2.307 -7.818 -10.639 1.00 95.75 186 ASN A C 1
ATOM 1526 O O . ASN A 1 186 ? 1.593 -8.376 -9.800 1.00 95.75 186 ASN A O 1
ATOM 1530 N N . LYS A 1 187 ? 1.926 -6.740 -11.343 1.00 96.31 187 LYS A N 1
ATOM 1531 C CA . LYS A 1 187 ? 0.625 -6.064 -11.257 1.00 96.31 187 LYS A CA 1
ATOM 1532 C C . LYS A 1 187 ? 0.300 -5.623 -9.826 1.00 96.31 187 LYS A C 1
ATOM 1534 O O . LYS A 1 187 ? -0.770 -5.905 -9.289 1.00 96.31 187 LYS A O 1
ATOM 1539 N N . PHE A 1 188 ? 1.256 -4.955 -9.186 1.00 97.38 188 PHE A N 1
ATOM 1540 C CA . PHE A 1 188 ? 1.055 -4.355 -7.873 1.00 97.38 188 PHE A CA 1
ATOM 1541 C C . PHE A 1 188 ? 0.303 -3.034 -7.985 1.00 97.38 188 PHE A C 1
ATOM 1543 O O . PHE A 1 188 ? 0.528 -2.248 -8.900 1.00 97.38 188 PHE A O 1
ATOM 1550 N N . ILE A 1 189 ? -0.560 -2.779 -7.014 1.00 97.44 189 ILE A N 1
ATOM 1551 C CA . ILE A 1 189 ? -1.073 -1.452 -6.678 1.00 97.44 189 ILE A CA 1
ATOM 1552 C C . ILE A 1 189 ? -0.270 -1.000 -5.465 1.00 97.44 189 ILE A C 1
ATOM 1554 O O . ILE A 1 189 ? -0.108 -1.794 -4.546 1.00 97.44 189 ILE A O 1
ATOM 1558 N N . VAL A 1 190 ? 0.253 0.223 -5.443 1.00 97.69 190 VAL A N 1
ATOM 1559 C CA . VAL A 1 190 ? 1.114 0.678 -4.339 1.00 97.69 190 VAL A CA 1
ATOM 1560 C C . VAL A 1 190 ? 0.349 1.635 -3.433 1.00 97.69 190 VAL A C 1
ATOM 1562 O O . VAL A 1 190 ? -0.151 2.656 -3.895 1.00 97.69 190 VAL A O 1
ATOM 1565 N N . GLY A 1 191 ? 0.232 1.303 -2.148 1.00 97.69 191 GLY A N 1
ATOM 1566 C CA . GLY A 1 191 ? -0.359 2.160 -1.122 1.00 97.69 191 GLY A CA 1
ATOM 1567 C C . GLY A 1 191 ? 0.697 3.057 -0.486 1.00 97.69 191 GLY A C 1
ATOM 1568 O O . GLY A 1 191 ? 1.578 2.543 0.196 1.00 97.69 191 GLY A O 1
ATOM 1569 N N . VAL A 1 192 ? 0.604 4.373 -0.694 1.00 97.00 192 VAL A N 1
ATOM 1570 C CA . VAL A 1 192 ? 1.582 5.371 -0.221 1.00 97.00 192 VAL A CA 1
ATOM 1571 C C . VAL A 1 192 ? 0.878 6.625 0.306 1.00 97.00 192 VAL A C 1
ATOM 1573 O O . VAL A 1 192 ? -0.172 7.022 -0.209 1.00 97.00 192 VAL A O 1
ATOM 1576 N N . CYS A 1 193 ? 1.445 7.253 1.339 1.00 95.12 193 CYS A N 1
ATOM 1577 C CA . CYS A 1 193 ? 0.968 8.533 1.874 1.00 95.12 193 CYS A CA 1
ATOM 1578 C C . CYS A 1 193 ? 1.970 9.681 1.700 1.00 95.12 193 CYS A C 1
ATOM 1580 O O . CYS A 1 193 ? 1.556 10.839 1.634 1.00 95.12 193 CYS A O 1
ATOM 1582 N N . ASN A 1 194 ? 3.265 9.384 1.632 1.00 94.69 194 ASN A N 1
ATOM 1583 C CA . ASN A 1 194 ? 4.316 10.370 1.453 1.00 94.69 194 ASN A CA 1
ATOM 1584 C C . ASN A 1 194 ? 4.363 10.891 0.008 1.00 94.69 194 ASN A C 1
ATOM 1586 O O . ASN A 1 194 ? 4.650 10.149 -0.931 1.00 94.69 194 ASN A O 1
ATOM 1590 N N . VAL A 1 195 ? 4.158 12.200 -0.149 1.00 94.38 195 VAL A N 1
ATOM 1591 C CA . VAL A 1 195 ? 4.106 12.886 -1.450 1.00 94.38 195 VAL A CA 1
ATOM 1592 C C . VAL A 1 195 ? 5.425 12.781 -2.226 1.00 94.38 195 VAL A C 1
ATOM 1594 O O . VAL A 1 195 ? 5.408 12.691 -3.453 1.00 94.38 195 VAL A O 1
ATOM 1597 N N . LYS A 1 196 ? 6.581 12.770 -1.548 1.00 95.06 196 LYS A N 1
ATOM 1598 C CA . LYS A 1 196 ? 7.887 12.635 -2.217 1.00 95.06 196 LYS A CA 1
ATOM 1599 C C . LYS A 1 196 ? 8.026 11.245 -2.846 1.00 95.06 196 LYS A C 1
ATOM 1601 O O . LYS A 1 196 ? 8.364 11.136 -4.021 1.00 95.06 196 LYS A O 1
ATOM 1606 N N . ILE A 1 197 ? 7.693 10.199 -2.088 1.00 94.81 197 ILE A N 1
ATOM 1607 C CA . ILE A 1 197 ? 7.727 8.808 -2.568 1.00 94.81 197 ILE A CA 1
ATOM 1608 C C . ILE A 1 197 ? 6.682 8.584 -3.663 1.00 94.81 197 ILE A C 1
ATOM 1610 O O . ILE A 1 197 ? 6.966 7.943 -4.672 1.00 94.81 197 ILE A O 1
ATOM 1614 N N . GLU A 1 198 ? 5.494 9.163 -3.506 1.00 94.69 198 GLU A N 1
ATOM 1615 C CA . GLU A 1 198 ? 4.449 9.136 -4.525 1.00 94.69 198 GLU A CA 1
ATOM 1616 C C . GLU A 1 198 ? 4.964 9.670 -5.867 1.00 94.69 198 GLU A C 1
ATOM 1618 O O . GLU A 1 198 ? 4.882 8.961 -6.866 1.00 94.69 198 GLU A O 1
ATOM 1623 N N . ARG A 1 199 ? 5.558 10.872 -5.893 1.00 94.44 199 ARG A N 1
ATOM 1624 C CA . ARG A 1 199 ? 6.106 11.478 -7.122 1.00 94.44 199 ARG A CA 1
ATOM 1625 C C . ARG A 1 199 ? 7.162 10.598 -7.785 1.00 94.44 199 ARG A C 1
ATOM 1627 O O . ARG A 1 199 ? 7.210 10.517 -9.010 1.00 94.44 199 ARG A O 1
ATOM 1634 N N . GLU A 1 200 ? 7.995 9.931 -6.994 1.00 95.00 200 GLU A N 1
ATOM 1635 C CA . GLU A 1 200 ? 8.999 8.990 -7.492 1.00 95.00 200 GLU A CA 1
ATOM 1636 C C . GLU A 1 200 ? 8.367 7.744 -8.128 1.00 95.00 200 GLU A C 1
ATOM 1638 O O . GLU A 1 200 ? 8.789 7.313 -9.202 1.00 95.00 200 GLU A O 1
ATOM 1643 N N . LEU A 1 201 ? 7.319 7.191 -7.515 1.00 93.62 201 LEU A N 1
ATOM 1644 C CA . LEU A 1 201 ? 6.593 6.037 -8.050 1.00 93.62 201 LEU A CA 1
ATOM 1645 C C . LEU A 1 201 ? 5.721 6.403 -9.261 1.00 93.62 201 LEU A C 1
ATOM 1647 O O . LEU A 1 201 ? 5.592 5.599 -10.181 1.00 93.62 201 LEU A O 1
ATOM 1651 N N . GLU A 1 202 ? 5.183 7.624 -9.326 1.00 93.00 202 GLU A N 1
ATOM 1652 C CA . GLU A 1 202 ? 4.439 8.136 -10.489 1.00 93.00 202 GLU A CA 1
ATOM 1653 C C . GLU A 1 202 ? 5.300 8.243 -11.755 1.00 93.00 202 GLU A C 1
ATOM 1655 O O . GLU A 1 202 ? 4.774 8.269 -12.873 1.00 93.00 202 GLU A O 1
ATOM 1660 N N . LYS A 1 203 ? 6.629 8.316 -11.608 1.00 92.56 203 LYS A N 1
ATOM 1661 C CA . LYS A 1 203 ? 7.542 8.290 -12.755 1.00 92.56 203 LYS A CA 1
ATOM 1662 C C . LYS A 1 203 ? 7.565 6.913 -13.427 1.00 92.56 203 LYS A C 1
ATOM 1664 O O . LYS A 1 203 ? 7.874 6.859 -14.620 1.00 92.56 203 LYS A O 1
ATOM 1669 N N . MET A 1 204 ? 7.214 5.845 -12.709 1.00 91.62 204 MET A N 1
ATOM 1670 C CA . MET A 1 204 ? 7.193 4.472 -13.214 1.00 91.62 204 MET A CA 1
ATOM 1671 C C . MET A 1 204 ? 5.966 4.207 -14.096 1.00 91.62 204 MET A C 1
ATOM 1673 O O . MET A 1 204 ? 4.898 4.794 -13.923 1.00 91.62 204 MET A O 1
ATOM 1677 N N . ASN A 1 205 ? 6.109 3.294 -15.056 1.00 90.31 205 ASN A N 1
ATOM 1678 C CA . ASN A 1 205 ? 5.034 2.974 -15.988 1.00 90.31 205 ASN A CA 1
ATOM 1679 C C . ASN A 1 205 ? 4.056 1.966 -15.383 1.00 90.31 205 ASN A C 1
ATOM 1681 O O . ASN A 1 205 ? 4.465 0.947 -14.830 1.00 90.31 205 ASN A O 1
ATOM 1685 N N . ASN A 1 206 ? 2.757 2.211 -15.578 1.00 91.50 206 ASN A N 1
ATOM 1686 C CA . ASN A 1 206 ? 1.679 1.280 -15.228 1.00 91.50 206 ASN A CA 1
ATOM 1687 C C . ASN A 1 206 ? 1.648 0.895 -13.739 1.00 91.50 206 ASN A C 1
ATOM 1689 O O . ASN A 1 206 ? 1.284 -0.230 -13.390 1.00 91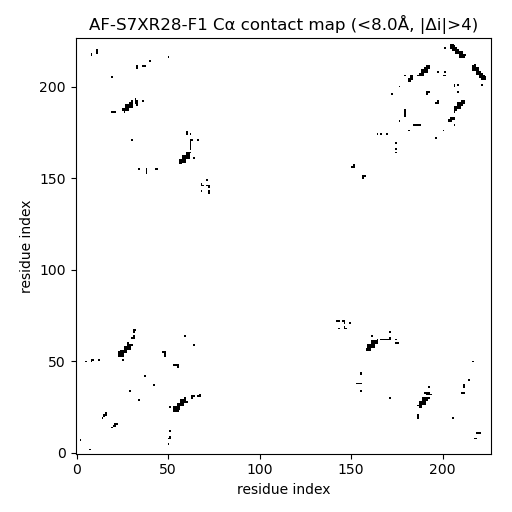.50 206 ASN A O 1
ATOM 1693 N N . VAL A 1 207 ? 2.021 1.827 -12.858 1.00 95.25 207 VAL A N 1
ATOM 1694 C CA . VAL A 1 207 ? 1.950 1.651 -11.403 1.00 95.25 207 VAL A CA 1
ATOM 1695 C C . VAL A 1 207 ? 0.739 2.420 -10.867 1.00 95.25 207 VAL A C 1
ATOM 1697 O O . VAL A 1 207 ? 0.761 3.651 -10.821 1.00 95.25 207 VAL A O 1
ATOM 1700 N N . PRO A 1 208 ? -0.349 1.735 -10.480 1.00 95.81 208 PRO A N 1
ATOM 1701 C CA . PRO A 1 208 ? -1.488 2.365 -9.830 1.00 95.81 208 PRO A CA 1
ATOM 1702 C C . PRO A 1 208 ? -1.116 2.687 -8.383 1.00 95.81 208 PRO A C 1
ATOM 1704 O O . PRO A 1 208 ? -0.566 1.838 -7.679 1.00 95.81 208 PRO A O 1
ATOM 1707 N N . LEU A 1 209 ? -1.449 3.891 -7.931 1.00 96.69 209 LEU A N 1
ATOM 1708 C CA . LEU A 1 209 ? -1.174 4.364 -6.579 1.00 96.69 209 LEU A CA 1
ATOM 1709 C C . LEU A 1 209 ? -2.478 4.499 -5.797 1.00 96.69 209 LEU A C 1
ATOM 1711 O O . LEU A 1 209 ? -3.444 5.104 -6.261 1.00 96.69 209 LEU A O 1
ATOM 1715 N N . LEU A 1 210 ? -2.513 3.947 -4.592 1.00 97.12 210 LEU A N 1
ATOM 1716 C CA . LEU A 1 210 ? -3.606 4.107 -3.648 1.00 97.12 210 LEU A CA 1
ATOM 1717 C C . LEU A 1 210 ? -3.177 5.089 -2.560 1.00 97.12 210 LEU A C 1
ATOM 1719 O O . LEU A 1 210 ? -2.168 4.886 -1.892 1.00 97.12 210 LEU A O 1
ATOM 1723 N N . ARG A 1 211 ? -3.966 6.145 -2.370 1.00 95.62 211 ARG A N 1
ATOM 1724 C CA . ARG A 1 211 ? -3.689 7.209 -1.400 1.00 95.62 211 ARG A CA 1
ATOM 1725 C C . ARG A 1 211 ? -4.784 7.294 -0.363 1.00 95.62 211 ARG A C 1
ATOM 1727 O O . ARG A 1 211 ? -5.949 7.035 -0.662 1.00 95.62 211 ARG A O 1
ATOM 1734 N N . LEU A 1 212 ? -4.417 7.726 0.835 1.00 94.62 212 LEU A N 1
ATOM 1735 C CA . LEU A 1 212 ? -5.361 8.033 1.900 1.00 94.62 212 LEU A CA 1
ATOM 1736 C C . LEU A 1 212 ? -5.348 9.544 2.155 1.00 94.62 212 LEU A C 1
ATOM 1738 O O . LEU A 1 212 ? -4.408 10.081 2.745 1.00 94.62 212 LEU A O 1
ATOM 1742 N N . VAL A 1 213 ? -6.379 10.236 1.665 1.00 92.62 213 VAL A N 1
ATOM 1743 C CA . VAL A 1 213 ? -6.528 11.697 1.764 1.00 92.62 213 VAL A CA 1
ATOM 1744 C C . VAL A 1 213 ? -7.694 12.006 2.691 1.00 92.62 213 VAL A C 1
ATOM 1746 O O . VAL A 1 213 ? -8.844 11.655 2.396 1.00 92.62 213 VAL A O 1
ATOM 1749 N N . SER A 1 214 ? -7.392 12.631 3.833 1.00 90.19 214 SER A N 1
ATOM 1750 C CA . SER A 1 214 ? -8.318 12.706 4.973 1.00 90.19 214 SER A CA 1
ATOM 1751 C C . SER A 1 214 ? -8.865 11.297 5.238 1.00 90.19 214 SER A C 1
ATOM 1753 O O . SER A 1 214 ? -8.079 10.360 5.237 1.00 90.19 214 SER A O 1
ATOM 1755 N N . SER A 1 215 ? -10.178 11.100 5.346 1.00 90.38 215 SER A N 1
ATOM 1756 C CA . SER A 1 215 ? -10.791 9.785 5.587 1.00 90.38 215 SER A CA 1
ATOM 1757 C C . SER A 1 215 ? -11.106 8.972 4.321 1.00 90.38 215 SER A C 1
ATOM 1759 O O . SER A 1 215 ? -11.858 7.997 4.400 1.00 90.38 215 SER A O 1
ATOM 1761 N N . ASN A 1 216 ? -10.617 9.372 3.143 1.00 90.44 216 ASN A N 1
ATOM 1762 C CA . ASN A 1 216 ? -10.982 8.754 1.866 1.00 90.44 216 ASN A CA 1
ATOM 1763 C C . ASN A 1 216 ? -9.804 8.019 1.228 1.00 90.44 216 ASN A C 1
ATOM 1765 O O . ASN A 1 216 ? -8.736 8.598 1.033 1.00 90.44 216 ASN A O 1
ATOM 1769 N N . LEU A 1 217 ? -10.044 6.774 0.812 1.00 92.62 217 LEU A N 1
ATOM 1770 C CA . LEU A 1 217 ? -9.146 6.061 -0.089 1.00 92.62 217 LEU A CA 1
ATOM 1771 C C . LEU A 1 217 ? -9.380 6.540 -1.523 1.00 92.62 217 LEU A C 1
ATOM 1773 O O . LEU A 1 217 ? -10.503 6.507 -2.030 1.00 92.62 217 LEU A O 1
ATOM 1777 N N . ILE A 1 218 ? -8.313 6.993 -2.169 1.00 93.12 218 ILE A N 1
ATOM 1778 C CA . ILE A 1 218 ? -8.324 7.499 -3.536 1.00 93.12 218 ILE A CA 1
ATOM 1779 C C . ILE A 1 218 ? -7.367 6.642 -4.351 1.00 93.12 218 ILE A C 1
ATOM 1781 O O . ILE A 1 218 ? -6.155 6.684 -4.148 1.00 93.12 218 ILE A O 1
ATOM 1785 N N . LEU A 1 219 ? -7.923 5.871 -5.282 1.00 92.56 219 LEU A N 1
ATOM 1786 C CA . LEU A 1 219 ? -7.140 5.162 -6.283 1.00 92.56 219 LEU A CA 1
ATOM 1787 C C . LEU A 1 219 ? -6.797 6.135 -7.412 1.00 92.56 219 LEU A C 1
ATOM 1789 O O . LEU A 1 219 ? -7.685 6.756 -7.994 1.00 92.56 219 LEU A O 1
ATOM 1793 N N . HIS A 1 220 ? -5.513 6.259 -7.710 1.00 90.75 220 HIS A N 1
ATOM 1794 C CA . HIS A 1 220 ? -4.967 7.070 -8.784 1.00 90.75 220 HIS A CA 1
ATOM 1795 C C . HIS A 1 220 ? -4.151 6.178 -9.722 1.00 90.75 220 HIS A C 1
ATOM 1797 O O . HIS A 1 220 ? -3.502 5.227 -9.296 1.00 90.75 220 HIS A O 1
ATOM 1803 N N . LEU A 1 221 ? -4.196 6.462 -11.018 1.00 87.06 221 LEU A N 1
ATOM 1804 C CA . LEU A 1 221 ? -3.409 5.741 -12.009 1.00 87.06 221 LEU A CA 1
ATOM 1805 C C . LEU A 1 221 ? -2.911 6.729 -13.049 1.00 87.06 221 LEU A C 1
ATOM 1807 O O . LEU A 1 221 ? -3.717 7.366 -13.730 1.00 87.06 221 LEU A O 1
ATOM 1811 N N . ARG A 1 222 ? -1.592 6.770 -13.231 1.00 81.06 222 ARG A N 1
ATOM 1812 C CA . ARG A 1 222 ? -0.984 7.360 -14.418 1.00 81.06 222 ARG A CA 1
ATOM 1813 C C . ARG A 1 222 ? -0.557 6.255 -15.369 1.00 81.06 222 ARG A C 1
ATOM 1815 O O . ARG A 1 222 ? 0.356 5.487 -15.088 1.00 81.06 222 ARG A O 1
ATOM 1822 N N . ILE A 1 223 ? -1.238 6.190 -16.506 1.00 77.88 223 ILE A N 1
ATOM 1823 C CA . ILE A 1 223 ? -0.798 5.391 -17.646 1.00 77.88 223 ILE A CA 1
ATOM 1824 C C . ILE A 1 223 ? 0.007 6.338 -18.525 1.00 77.88 223 ILE A C 1
ATOM 1826 O O . ILE A 1 223 ? -0.565 7.233 -19.146 1.00 77.88 223 ILE A O 1
ATOM 1830 N N . LYS A 1 224 ? 1.328 6.171 -18.548 1.00 76.94 224 LYS A N 1
ATOM 1831 C CA . LYS A 1 224 ? 2.155 6.796 -19.577 1.00 76.94 224 LYS A CA 1
ATOM 1832 C C . LYS A 1 224 ? 1.984 5.949 -20.831 1.00 76.94 224 LYS A C 1
ATOM 1834 O O . LYS A 1 224 ? 2.461 4.817 -20.870 1.00 76.94 224 LYS A O 1
ATOM 1839 N N . ASN A 1 225 ? 1.257 6.461 -21.820 1.00 62.47 225 ASN A N 1
ATOM 1840 C CA . ASN A 1 225 ? 1.267 5.849 -23.141 1.00 62.47 225 ASN A CA 1
ATOM 1841 C C . ASN A 1 225 ? 2.685 6.049 -23.690 1.00 62.47 225 ASN A C 1
ATOM 1843 O O . ASN A 1 225 ? 3.051 7.171 -24.029 1.00 62.47 225 ASN A O 1
ATOM 1847 N N . LYS A 1 226 ? 3.502 4.994 -23.704 1.00 56.19 226 LYS A N 1
ATOM 1848 C CA . LYS A 1 226 ? 4.664 4.949 -24.591 1.00 56.19 226 LYS A CA 1
ATOM 1849 C C . LYS A 1 226 ? 4.102 4.641 -25.976 1.00 56.19 226 LYS A C 1
ATOM 1851 O O . LYS A 1 226 ? 3.837 3.477 -26.260 1.00 56.19 226 LYS A O 1
ATOM 1856 N N . PHE A 1 227 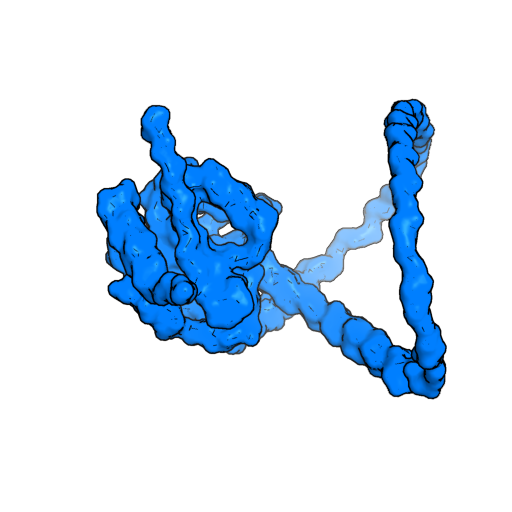? 3.779 5.693 -26.721 1.00 46.62 227 PHE A N 1
ATOM 1857 C CA . PHE A 1 227 ? 3.797 5.623 -28.177 1.00 46.62 227 PHE A CA 1
ATOM 1858 C C . PHE A 1 227 ? 5.246 5.809 -28.613 1.00 46.62 227 PHE A C 1
ATOM 1860 O O . PHE A 1 227 ? 5.926 6.639 -27.962 1.00 46.62 227 PHE A O 1
#

Sequence (227 aa):
MRANKKKQANKLLTKLKLKCDFTPPFKLLLYSDFILKIEKQKKSLYTFKSLFKGDIRLIMTKCCYNKFIKDQSKGNKKDKIEVENNNKIISNEDEEIKNSNDNEDEANKTLNDIEDESKNLDDKDEEFSDENENNDNNEEVNLNEKAEKIIKKINIFKHVEIKKCKHDGISELDCMKSMVSRNNKNKFIVGVCNVKIERELEKMNNVPLLRLVSSNLILHLRIKNKF

InterPro domains:
  IPR006984 Fcf1/UTP23 [PF04900] (145-219)

Solvent-accessible surface area (backbone atoms only — not comparable to full-atom values): 14229 Å² total; per-residue (Å²): 134,84,76,59,63,69,60,54,39,48,54,50,52,52,48,37,36,74,77,61,70,53,57,78,60,39,36,35,39,46,37,49,66,31,52,53,52,36,59,78,64,66,63,53,72,63,60,52,34,68,66,66,73,44,54,70,42,41,32,30,43,44,59,33,49,53,49,43,41,56,51,58,57,53,48,74,61,54,63,53,54,56,55,54,54,57,67,68,57,78,78,68,85,90,76,88,86,82,87,81,84,91,81,83,89,82,88,79,88,80,88,81,90,82,80,90,80,89,78,90,81,81,91,74,91,75,89,76,84,90,83,85,87,82,76,69,75,67,59,58,61,58,47,50,57,55,29,52,58,52,48,74,67,40,70,68,54,83,62,46,42,75,40,86,65,100,71,78,92,64,54,54,68,59,54,48,52,62,70,40,41,75,66,21,83,80,49,47,32,39,31,43,61,54,68,71,60,46,59,60,49,64,72,40,38,60,38,33,37,35,33,67,58,83,98,39,82,44,73,45,71,54,74,69,79,85,122

Secondary structure (DSSP, 8-state):
----HHHHHHHHHHHHHHHH---SSEEEEE-HHHHHHHHHTT--HHHHHHHHTS-EEEEEEHHHHHHHHHHHHHHHHHHHHHHHHHTTTTTS-----------------------------------------SSTHHHHHHHHHHHHHHHHH-GGGGGEEEE----SS--HHHHHHHHHTTTTTT-EEEE---HHHHHHHHTSTT-EEEEEETTEEEEEE------